Protein AF-0000000077389418 (afdb_homodimer)

Organism: Artemia franciscana (NCBI:txid6661)

Solvent-accessible surface area (backbone atoms only — not comparable to full-atom values): 17359 Å² total; per-residue (Å²): 128,78,81,74,77,57,37,40,28,36,37,41,34,38,48,86,73,47,60,79,54,87,96,55,52,57,61,54,41,54,50,23,52,41,63,71,70,51,42,93,62,42,42,79,77,43,44,39,35,41,39,39,66,89,78,48,58,67,68,53,53,50,37,37,47,73,69,68,33,44,37,31,47,38,72,76,83,46,100,52,41,42,59,52,51,48,50,52,53,51,51,50,51,40,70,74,47,22,64,44,22,33,39,35,37,31,43,42,60,58,88,50,21,65,60,41,31,44,36,33,66,77,40,44,25,45,30,35,32,31,19,56,94,78,44,47,67,68,35,54,66,23,30,75,42,71,43,54,42,66,60,50,42,56,55,46,64,59,68,67,77,107,130,77,81,74,75,55,38,38,28,35,35,42,34,39,47,86,72,47,59,79,53,87,96,52,52,56,61,55,40,55,49,23,51,41,63,71,71,50,43,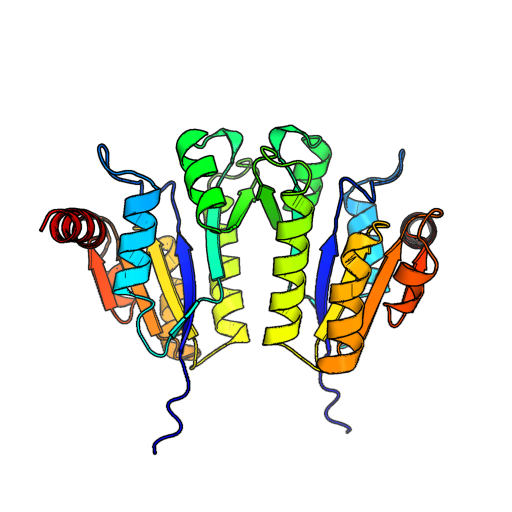94,62,42,43,79,77,43,43,38,34,42,39,39,67,89,79,48,58,66,68,51,53,51,37,36,47,74,69,70,34,45,36,31,49,38,73,76,84,45,99,54,42,41,59,52,51,49,51,52,52,52,51,49,52,40,68,75,47,23,65,43,21,32,39,38,36,32,42,44,60,57,87,48,22,64,60,41,32,45,37,34,67,77,40,43,25,44,31,37,33,30,21,56,94,78,42,46,68,67,35,54,66,24,30,77,42,70,43,55,42,69,61,48,42,56,55,48,62,60,69,66,77,108

Structure (mmCIF, N/CA/C/O backbone):
data_AF-0000000077389418-model_v1
#
loop_
_entity.id
_entity.type
_entity.pdbx_description
1 polymer 'NYN domain-containing protein'
#
loop_
_atom_site.group_PDB
_atom_site.id
_atom_site.type_symbol
_atom_site.label_atom_id
_atom_site.label_alt_id
_atom_site.label_comp_id
_atom_site.label_asym_id
_atom_site.label_entity_id
_atom_site.label_seq_id
_atom_site.pdbx_PDB_ins_code
_atom_site.Cartn_x
_atom_site.Cartn_y
_atom_site.Cartn_z
_atom_site.occupancy
_atom_site.B_iso_or_equiv
_atom_site.auth_seq_id
_atom_site.auth_comp_id
_atom_site.auth_asym_id
_atom_site.auth_atom_id
_atom_site.pdbx_PDB_model_num
ATOM 1 N N . MET A 1 1 ? -32.375 -8.242 -14.492 1 33.16 1 MET A N 1
ATOM 2 C CA . MET A 1 1 ? -31.016 -7.707 -14.703 1 33.16 1 MET A CA 1
ATOM 3 C C . MET A 1 1 ? -30.141 -7.914 -13.469 1 33.16 1 MET A C 1
ATOM 5 O O . MET A 1 1 ? -30.422 -7.352 -12.406 1 33.16 1 MET A O 1
ATOM 9 N N . GLU A 1 2 ? -29.734 -9.109 -13.094 1 40.19 2 GLU A N 1
ATOM 10 C CA . GLU A 1 2 ? -29.125 -9.531 -11.836 1 40.19 2 GLU A CA 1
ATOM 11 C C . GLU A 1 2 ? -28.031 -8.555 -11.398 1 40.19 2 GLU A C 1
ATOM 13 O O . GLU A 1 2 ? -27.188 -8.164 -12.203 1 40.19 2 GLU A O 1
ATOM 18 N N . ASN A 1 3 ? -28.172 -7.559 -10.672 1 45.56 3 ASN A N 1
ATOM 19 C CA . ASN A 1 3 ? -27.297 -6.527 -10.148 1 45.56 3 ASN A CA 1
ATOM 20 C C . ASN A 1 3 ? -25.859 -7.047 -9.984 1 45.56 3 ASN A C 1
ATOM 22 O O . ASN A 1 3 ? -25.562 -7.746 -9.016 1 45.56 3 ASN A O 1
ATOM 26 N N . GLU A 1 4 ? -25.203 -7.578 -10.977 1 52.94 4 GLU A N 1
ATOM 27 C CA . GLU A 1 4 ? -23.922 -8.273 -11.039 1 52.94 4 GLU A CA 1
ATOM 28 C C . GLU A 1 4 ? -22.859 -7.562 -10.195 1 52.94 4 GLU A C 1
ATOM 30 O O . GLU A 1 4 ? -22.422 -6.465 -10.547 1 52.94 4 GLU A O 1
ATOM 35 N N . HIS A 1 5 ? -22.859 -7.672 -8.891 1 65.44 5 HIS A N 1
ATOM 36 C CA . HIS A 1 5 ? -21.906 -7.129 -7.93 1 65.44 5 HIS A CA 1
ATOM 37 C C . HIS A 1 5 ? -20.469 -7.391 -8.375 1 65.44 5 HIS A C 1
ATOM 39 O O . HIS A 1 5 ? -20.078 -8.547 -8.547 1 65.44 5 HIS A O 1
ATOM 45 N N . LYS A 1 6 ? -19.797 -6.363 -8.922 1 71.19 6 LYS A N 1
ATOM 46 C CA . LYS A 1 6 ? -18.422 -6.465 -9.383 1 71.19 6 LYS A CA 1
ATOM 47 C C . LYS A 1 6 ? -17.5 -6.969 -8.281 1 71.19 6 LYS A C 1
ATOM 49 O O . LYS A 1 6 ? -17.609 -6.551 -7.125 1 71.19 6 LYS A O 1
ATOM 54 N N . ASN A 1 7 ? -16.719 -7.988 -8.648 1 87.56 7 ASN A N 1
ATOM 55 C CA . ASN A 1 7 ? -15.703 -8.445 -7.711 1 87.56 7 ASN A CA 1
ATOM 56 C C . ASN A 1 7 ? -14.578 -7.426 -7.555 1 87.56 7 ASN A C 1
ATOM 58 O O . ASN A 1 7 ? -14.211 -6.75 -8.516 1 87.56 7 ASN A O 1
ATOM 62 N N . LEU A 1 8 ? -14.227 -7.219 -6.355 1 95.5 8 LEU A N 1
ATOM 63 C CA . LEU A 1 8 ? -13.094 -6.359 -6.02 1 95.5 8 LEU A CA 1
ATOM 64 C C . LEU A 1 8 ? -11.797 -7.152 -5.992 1 95.5 8 LEU A C 1
ATOM 66 O O . LEU A 1 8 ? -11.664 -8.117 -5.23 1 95.5 8 LEU A O 1
ATOM 70 N N . VAL A 1 9 ? -10.883 -6.75 -6.82 1 97.94 9 VAL A N 1
ATOM 71 C CA . VAL A 1 9 ? -9.711 -7.578 -7.062 1 97.94 9 VAL A CA 1
ATOM 72 C C . VAL A 1 9 ? -8.5 -6.977 -6.348 1 97.94 9 VAL A C 1
ATOM 74 O O . VAL A 1 9 ? -8.234 -5.777 -6.465 1 97.94 9 VAL A O 1
ATOM 77 N N . GLY A 1 10 ? -7.863 -7.75 -5.551 1 98.38 10 GLY A N 1
ATOM 78 C CA . GLY A 1 10 ? -6.539 -7.461 -5.023 1 98.38 10 GLY A CA 1
ATOM 79 C C . GLY A 1 10 ? -5.48 -8.438 -5.504 1 98.38 10 GLY A C 1
ATOM 80 O O . GLY A 1 10 ? -5.688 -9.656 -5.457 1 98.38 10 GLY A O 1
ATOM 81 N N . ILE A 1 11 ? -4.375 -7.906 -6.008 1 98.88 11 ILE A N 1
ATOM 82 C CA . ILE A 1 11 ? -3.266 -8.727 -6.484 1 98.88 11 ILE A CA 1
ATOM 83 C C . ILE A 1 11 ? -2.041 -8.5 -5.602 1 98.88 11 ILE A C 1
ATOM 85 O O . ILE A 1 11 ? -1.637 -7.355 -5.367 1 98.88 11 ILE A O 1
ATOM 89 N N . PHE A 1 12 ? -1.496 -9.578 -5.109 1 98.88 12 PHE A N 1
ATOM 90 C CA . PHE A 1 12 ? -0.366 -9.531 -4.191 1 98.88 12 PHE A CA 1
ATOM 91 C C . PHE A 1 12 ? 0.745 -10.469 -4.648 1 98.88 12 PHE A C 1
ATOM 93 O O . PHE A 1 12 ? 0.529 -11.672 -4.785 1 98.88 12 PHE A O 1
ATOM 100 N N . TRP A 1 13 ? 1.931 -9.898 -4.805 1 98.81 13 TRP A N 1
ATOM 101 C CA . TRP A 1 13 ? 2.967 -10.609 -5.547 1 98.81 13 TRP A CA 1
ATOM 102 C C . TRP A 1 13 ? 4.254 -10.695 -4.734 1 98.81 13 TRP A C 1
ATOM 104 O O . TRP A 1 13 ? 4.906 -9.68 -4.484 1 98.81 13 TRP A O 1
ATOM 114 N N . ASP A 1 14 ? 4.559 -11.875 -4.344 1 97.75 14 ASP A N 1
ATOM 115 C CA . ASP A 1 14 ? 5.883 -12.172 -3.809 1 97.75 14 ASP A CA 1
ATOM 116 C C . ASP A 1 14 ? 6.918 -12.281 -4.926 1 97.75 14 ASP A C 1
ATOM 118 O O . ASP A 1 14 ? 7.199 -13.383 -5.414 1 97.75 14 ASP A O 1
ATOM 122 N N . ILE A 1 15 ? 7.516 -11.266 -5.266 1 97.38 15 ILE A N 1
ATOM 123 C CA . ILE A 1 15 ? 8.289 -11.195 -6.496 1 97.38 15 ILE A CA 1
ATOM 124 C C . ILE A 1 15 ? 9.641 -11.891 -6.301 1 97.38 15 ILE A C 1
ATOM 126 O O . ILE A 1 15 ? 10.289 -12.281 -7.273 1 97.38 15 ILE A O 1
ATOM 130 N N . GLU A 1 16 ? 10.141 -12 -5.113 1 94.81 16 GLU A N 1
ATOM 131 C CA . GLU A 1 16 ? 11.375 -12.742 -4.863 1 94.81 16 GLU A CA 1
ATOM 132 C C . GLU A 1 16 ? 11.164 -14.234 -5.086 1 94.81 16 GLU A C 1
ATOM 134 O O . GLU A 1 16 ? 12.078 -14.938 -5.535 1 94.81 16 GLU A O 1
ATOM 139 N N . ASN A 1 17 ? 9.961 -14.664 -4.758 1 96.06 17 ASN A N 1
ATOM 140 C CA . ASN A 1 17 ? 9.656 -16.094 -4.879 1 96.06 17 ASN A CA 1
ATOM 141 C C . ASN A 1 17 ? 9.188 -16.438 -6.285 1 96.06 17 ASN A C 1
ATOM 143 O O . ASN A 1 17 ? 9.547 -17.5 -6.816 1 96.06 17 ASN A O 1
ATOM 147 N N . ILE A 1 18 ? 8.32 -15.633 -6.836 1 97.69 18 ILE A N 1
ATOM 148 C CA . ILE A 1 18 ? 7.871 -15.766 -8.219 1 97.69 18 ILE A CA 1
ATOM 149 C C . ILE A 1 18 ? 8.516 -14.688 -9.078 1 97.69 18 ILE A C 1
ATOM 151 O O . ILE A 1 18 ? 7.969 -13.594 -9.227 1 97.69 18 ILE A O 1
ATOM 155 N N . ARG A 1 19 ? 9.57 -15.023 -9.719 1 95.62 19 ARG A N 1
ATOM 156 C CA . ARG A 1 19 ? 10.328 -14.047 -10.492 1 95.62 19 ARG A CA 1
ATOM 157 C C . ARG A 1 19 ? 9.812 -13.961 -11.922 1 95.62 19 ARG A C 1
ATOM 159 O O . ARG A 1 19 ? 9.281 -14.938 -12.461 1 95.62 19 ARG A O 1
ATOM 166 N N . ILE A 1 20 ? 9.93 -12.828 -12.469 1 95.12 20 ILE A N 1
ATOM 167 C CA . ILE A 1 20 ? 9.617 -12.656 -13.883 1 95.12 20 ILE A CA 1
ATOM 168 C C . ILE A 1 20 ? 10.578 -13.492 -14.727 1 95.12 20 ILE A C 1
ATOM 170 O O . ILE A 1 20 ? 11.797 -13.383 -14.594 1 95.12 20 ILE A O 1
ATOM 174 N N . PRO A 1 21 ? 10.008 -14.289 -15.578 1 92.25 21 PRO A N 1
ATOM 175 C CA . PRO A 1 21 ? 10.875 -15.172 -16.359 1 92.25 21 PRO A CA 1
ATOM 176 C C . PRO A 1 21 ? 11.852 -14.398 -17.25 1 92.25 21 PRO A C 1
ATOM 178 O O . PRO A 1 21 ? 11.516 -13.32 -17.75 1 92.25 21 PRO A O 1
ATOM 181 N N . LYS A 1 22 ? 13.008 -15.055 -17.406 1 88.81 22 LYS A N 1
ATOM 182 C CA . LYS A 1 22 ? 13.992 -14.461 -18.297 1 88.81 22 LYS A CA 1
ATOM 183 C C . LYS A 1 22 ? 13.414 -14.258 -19.703 1 88.81 22 LYS A C 1
ATOM 185 O O . LYS A 1 22 ? 12.711 -15.133 -20.219 1 88.81 22 LYS A O 1
ATOM 190 N N . GLY A 1 23 ? 13.664 -13.188 -20.328 1 88.5 23 GLY A N 1
ATOM 191 C CA . GLY A 1 23 ? 13.195 -12.922 -21.688 1 88.5 23 GLY A CA 1
ATOM 192 C C . GLY A 1 23 ? 11.82 -12.273 -21.719 1 88.5 23 GLY A C 1
ATOM 193 O O . GLY A 1 23 ? 11.336 -11.891 -22.797 1 88.5 23 GLY A O 1
ATOM 194 N N . THR A 1 24 ? 11.172 -12.219 -20.594 1 92.12 24 THR A N 1
ATOM 195 C CA . THR A 1 24 ? 9.875 -11.555 -20.5 1 92.12 24 THR A CA 1
ATOM 196 C C . THR A 1 24 ? 10.008 -10.203 -19.797 1 92.12 24 THR A C 1
ATOM 198 O O . THR A 1 24 ? 10.734 -10.078 -18.812 1 92.12 24 THR A O 1
ATOM 201 N N . SER A 1 25 ? 9.305 -9.234 -20.344 1 93.81 25 SER A N 1
ATOM 202 C CA . SER A 1 25 ? 9.375 -7.918 -19.734 1 93.81 25 SER A CA 1
ATOM 203 C C . SER A 1 25 ? 8.406 -7.801 -18.562 1 93.81 25 SER A C 1
ATOM 205 O O . SER A 1 25 ? 7.402 -8.523 -18.5 1 93.81 25 SER A O 1
ATOM 207 N N . THR A 1 26 ? 8.711 -6.945 -17.688 1 96.06 26 THR A N 1
ATOM 208 C CA . THR A 1 26 ? 7.809 -6.621 -16.578 1 96.06 26 THR A CA 1
ATOM 209 C C . THR A 1 26 ? 6.445 -6.18 -17.109 1 96.06 26 THR A C 1
ATOM 211 O O . THR A 1 26 ? 5.41 -6.621 -16.609 1 96.06 26 THR A O 1
ATOM 214 N N . ILE A 1 27 ? 6.41 -5.402 -18.156 1 95.5 27 ILE A N 1
ATOM 215 C CA . ILE A 1 27 ? 5.191 -4.852 -18.75 1 95.5 27 ILE A CA 1
ATOM 216 C C . ILE A 1 27 ? 4.316 -5.98 -19.281 1 95.5 27 ILE A C 1
ATOM 218 O O . ILE A 1 27 ? 3.127 -6.059 -18.969 1 95.5 27 ILE A O 1
ATOM 222 N N . ASP A 1 28 ? 4.922 -6.867 -19.984 1 95.44 28 ASP A N 1
ATOM 223 C CA . ASP A 1 28 ? 4.18 -7.992 -20.547 1 95.44 28 ASP A CA 1
ATOM 224 C C . ASP A 1 28 ? 3.613 -8.883 -19.438 1 95.44 28 ASP A C 1
ATOM 226 O O . ASP A 1 28 ? 2.49 -9.383 -19.547 1 95.44 28 ASP A O 1
ATOM 230 N N . THR A 1 29 ? 4.387 -9.031 -18.469 1 97.44 29 THR A N 1
ATOM 231 C CA . THR A 1 29 ? 3.973 -9.875 -17.344 1 97.44 29 THR A CA 1
ATOM 232 C C . THR A 1 29 ? 2.74 -9.305 -16.656 1 97.44 29 THR A C 1
ATOM 234 O O . THR A 1 29 ? 1.741 -10 -16.469 1 97.44 29 THR A O 1
ATOM 237 N N . ILE A 1 30 ? 2.775 -8.07 -16.281 1 97.31 30 ILE A N 1
ATOM 238 C CA . ILE A 1 30 ? 1.687 -7.395 -15.586 1 97.31 30 ILE A CA 1
ATOM 239 C C . ILE A 1 30 ? 0.441 -7.371 -16.469 1 97.31 30 ILE A C 1
ATOM 241 O O . ILE A 1 30 ? -0.667 -7.637 -16 1 97.31 30 ILE A O 1
ATOM 245 N N . GLU A 1 31 ? 0.625 -7.148 -17.734 1 95.31 31 GLU A N 1
ATOM 246 C CA . GLU A 1 31 ? -0.504 -7.105 -18.656 1 95.31 31 GLU A CA 1
ATOM 247 C C . GLU A 1 31 ? -1.161 -8.477 -18.797 1 95.31 31 GLU A C 1
ATOM 249 O O . GLU A 1 31 ? -2.389 -8.578 -18.859 1 95.31 31 GLU A O 1
ATOM 254 N N . ALA A 1 32 ? -0.361 -9.477 -18.859 1 96 32 ALA A N 1
ATOM 255 C CA . ALA A 1 32 ? -0.892 -10.836 -18.938 1 96 32 ALA A CA 1
ATOM 256 C C . ALA A 1 32 ? -1.746 -11.172 -17.719 1 96 32 ALA A C 1
ATOM 258 O O . ALA A 1 32 ? -2.826 -11.75 -17.859 1 96 32 ALA A O 1
ATOM 259 N N . ILE A 1 33 ? -1.27 -10.797 -16.547 1 97.12 33 ILE A N 1
ATOM 260 C CA . ILE A 1 33 ? -1.993 -11.062 -15.312 1 97.12 33 ILE A CA 1
ATOM 261 C C . ILE A 1 33 ? -3.32 -10.305 -15.32 1 97.12 33 ILE A C 1
ATOM 263 O O . ILE A 1 33 ? -4.375 -10.883 -15.055 1 97.12 33 ILE A O 1
ATOM 267 N N . ARG A 1 34 ? -3.311 -9.07 -15.633 1 96.62 34 ARG A N 1
ATOM 268 C CA . ARG A 1 34 ? -4.516 -8.242 -15.633 1 96.62 34 ARG A CA 1
ATOM 269 C C . ARG A 1 34 ? -5.516 -8.742 -16.672 1 96.62 34 ARG A C 1
ATOM 271 O O . ARG A 1 34 ? -6.719 -8.805 -16.406 1 96.62 34 ARG A O 1
ATOM 278 N N . LYS A 1 35 ? -5.016 -9.047 -17.828 1 94 35 LYS A N 1
ATOM 279 C CA . LYS A 1 35 ? -5.891 -9.531 -18.906 1 94 35 LYS A CA 1
ATOM 280 C C . LYS A 1 35 ? -6.602 -10.82 -18.484 1 94 35 LYS A C 1
ATOM 282 O O . LYS A 1 35 ? -7.777 -11.016 -18.812 1 94 35 LYS A O 1
ATOM 287 N N . ARG A 1 36 ? -5.902 -11.562 -17.781 1 93.81 36 ARG A N 1
ATOM 288 C CA . ARG A 1 36 ? -6.438 -12.875 -17.438 1 93.81 36 ARG A CA 1
ATOM 289 C C . ARG A 1 36 ? -7.387 -12.781 -16.25 1 93.81 36 ARG A C 1
ATOM 291 O O . ARG A 1 36 ? -8.391 -13.492 -16.188 1 93.81 36 ARG A O 1
ATOM 298 N N . PHE A 1 37 ? -7.066 -11.859 -15.336 1 94.5 37 PHE A N 1
ATOM 299 C CA . PHE A 1 37 ? -7.762 -12.008 -14.062 1 94.5 37 PHE A CA 1
ATOM 300 C C . PHE A 1 37 ? -8.539 -10.742 -13.719 1 94.5 37 PHE A C 1
ATOM 302 O O . PHE A 1 37 ? -9.273 -10.703 -12.734 1 94.5 37 PHE A O 1
ATOM 309 N N . CYS A 1 38 ? -8.375 -9.68 -14.406 1 92.12 38 CYS A N 1
ATOM 310 C CA . CYS A 1 38 ? -9.109 -8.445 -14.188 1 92.12 38 CYS A CA 1
ATOM 311 C C . CYS A 1 38 ? -10.016 -8.133 -15.375 1 92.12 38 CYS A C 1
ATOM 313 O O . CYS A 1 38 ? -9.93 -7.055 -15.969 1 92.12 38 CYS A O 1
ATOM 315 N N . SER A 1 39 ? -10.781 -9.055 -15.859 1 82.44 39 SER A N 1
ATOM 316 C CA . SER A 1 39 ? -11.656 -8.906 -17.016 1 82.44 39 SER A CA 1
ATOM 317 C C . SER A 1 39 ? -12.961 -8.211 -16.641 1 82.44 39 SER A C 1
ATOM 319 O O . SER A 1 39 ? -13.102 -7.719 -15.516 1 82.44 39 SER A O 1
ATOM 321 N N . ASP A 1 40 ? -13.891 -8.25 -17.516 1 78.88 40 ASP A N 1
ATOM 322 C CA . ASP A 1 40 ? -15.133 -7.488 -17.438 1 78.88 40 ASP A CA 1
ATOM 323 C C . ASP A 1 40 ? -15.883 -7.785 -16.141 1 78.88 40 ASP A C 1
ATOM 325 O O . ASP A 1 40 ? -16.016 -8.945 -15.742 1 78.88 40 ASP A O 1
ATOM 329 N N . GLY A 1 41 ? -16.234 -6.84 -15.359 1 83 41 GLY A N 1
ATOM 330 C CA . GLY A 1 41 ? -17.016 -6.922 -14.133 1 83 41 GLY A CA 1
ATOM 331 C C . GLY A 1 41 ? -16.141 -6.922 -12.883 1 83 41 GLY A C 1
ATOM 332 O O . GLY A 1 41 ? -16.641 -7.105 -11.773 1 83 41 GLY A O 1
ATOM 333 N N . GLU A 1 42 ? -14.797 -6.879 -13.117 1 91.38 42 GLU A N 1
ATOM 334 C CA . GLU A 1 42 ? -13.883 -6.863 -11.977 1 91.38 42 GLU A CA 1
ATOM 335 C C . GLU A 1 42 ? -13.195 -5.512 -11.844 1 91.38 42 GLU A C 1
ATOM 337 O O . GLU A 1 42 ? -12.875 -4.867 -12.844 1 91.38 42 GLU A O 1
ATOM 342 N N . ILE A 1 43 ? -13.078 -5.07 -10.656 1 93.94 43 ILE A N 1
ATOM 343 C CA . ILE A 1 43 ? -12.414 -3.807 -10.352 1 93.94 43 ILE A CA 1
ATOM 344 C C . ILE A 1 43 ? -11.117 -4.074 -9.602 1 93.94 43 ILE A C 1
ATOM 346 O O . ILE A 1 43 ? -11.133 -4.605 -8.492 1 93.94 43 ILE A O 1
ATOM 350 N N . GLU A 1 44 ? -10.016 -3.721 -10.203 1 96.81 44 GLU A N 1
ATOM 351 C CA . GLU A 1 44 ? -8.734 -3.818 -9.508 1 96.81 44 GLU A CA 1
ATOM 352 C C . GLU A 1 44 ? -8.586 -2.711 -8.469 1 96.81 44 GLU A C 1
ATOM 354 O O . GLU A 1 44 ? -8.469 -1.534 -8.82 1 96.81 44 GLU A O 1
ATOM 359 N N . LEU A 1 45 ? -8.516 -3.113 -7.262 1 96.56 45 LEU A N 1
ATOM 360 C CA . LEU A 1 45 ? -8.359 -2.127 -6.199 1 96.56 45 LEU A CA 1
ATOM 361 C C . LEU A 1 45 ? -6.902 -1.995 -5.781 1 96.56 45 LEU A C 1
ATOM 363 O O . LEU A 1 45 ? -6.445 -0.9 -5.441 1 96.56 45 LEU A O 1
ATOM 367 N N . GLU A 1 46 ? -6.246 -3.146 -5.797 1 97.31 46 GLU A N 1
ATOM 368 C CA . GLU A 1 46 ? -4.852 -3.146 -5.367 1 97.31 46 GLU A CA 1
ATOM 369 C C . GLU A 1 46 ? -4.016 -4.125 -6.191 1 97.31 46 GLU A C 1
ATOM 371 O O . GLU A 1 46 ? -4.477 -5.219 -6.523 1 97.31 46 GLU A O 1
ATOM 376 N N . PHE A 1 47 ? -2.902 -3.721 -6.625 1 98.56 47 PHE A N 1
ATOM 377 C CA . PHE A 1 47 ? -1.808 -4.527 -7.148 1 98.56 47 PHE A CA 1
ATOM 378 C C . PHE A 1 47 ? -0.498 -4.184 -6.449 1 98.56 47 PHE A C 1
ATOM 380 O O . PHE A 1 47 ? 0.097 -3.137 -6.715 1 98.56 47 PHE A O 1
ATOM 387 N N . GLN A 1 48 ? -0.053 -5.098 -5.527 1 98.62 48 GLN A N 1
ATOM 388 C CA . GLN A 1 48 ? 1.041 -4.742 -4.633 1 98.62 48 GLN A CA 1
ATOM 389 C C . GLN A 1 48 ? 2.17 -5.766 -4.703 1 98.62 48 GLN A C 1
ATOM 391 O O . GLN A 1 48 ? 1.918 -6.969 -4.773 1 98.62 48 GLN A O 1
ATOM 396 N N . VAL A 1 49 ? 3.354 -5.262 -4.711 1 98.5 49 VAL A N 1
ATOM 397 C CA . VAL A 1 49 ? 4.59 -6.023 -4.551 1 98.5 49 VAL A CA 1
ATOM 398 C C . VAL A 1 49 ? 5.324 -5.559 -3.297 1 98.5 49 VAL A C 1
ATOM 400 O O . VAL A 1 49 ? 5.387 -4.359 -3.016 1 98.5 49 VAL A O 1
ATOM 403 N N . VAL A 1 50 ? 5.836 -6.504 -2.531 1 97.94 50 VAL A N 1
ATOM 404 C CA . VAL A 1 50 ? 6.648 -6.172 -1.365 1 97.94 50 VAL A CA 1
ATOM 405 C C . VAL A 1 50 ? 8.07 -6.695 -1.557 1 97.94 50 VAL A C 1
ATOM 407 O O . VAL A 1 50 ? 8.266 -7.879 -1.848 1 97.94 50 VAL A O 1
ATOM 410 N N . CYS A 1 51 ? 9.047 -5.809 -1.438 1 96.75 51 CYS A N 1
ATOM 411 C CA . CYS A 1 51 ? 10.438 -6.242 -1.574 1 96.75 51 CYS A CA 1
ATOM 412 C C . CYS A 1 51 ? 11.391 -5.203 -0.993 1 96.75 51 CYS A C 1
ATOM 414 O O . CYS A 1 51 ? 10.969 -4.113 -0.611 1 96.75 51 CYS A O 1
ATOM 416 N N . ASP A 1 52 ? 12.609 -5.582 -0.832 1 96.25 52 ASP A N 1
ATOM 417 C CA . ASP A 1 52 ? 13.68 -4.621 -0.587 1 96.25 52 ASP A CA 1
ATOM 418 C C . ASP A 1 52 ? 14.141 -3.971 -1.89 1 96.25 52 ASP A C 1
ATOM 420 O O . ASP A 1 52 ? 14.789 -4.617 -2.717 1 96.25 52 ASP A O 1
ATOM 424 N N . ILE A 1 53 ? 13.805 -2.762 -1.975 1 95.31 53 ILE A N 1
ATOM 425 C CA . ILE A 1 53 ? 14.047 -2.023 -3.211 1 95.31 53 ILE A CA 1
ATOM 426 C C . ILE A 1 53 ? 15.531 -2.082 -3.562 1 95.31 53 ILE A C 1
ATOM 428 O O . ILE A 1 53 ? 15.898 -2.104 -4.742 1 95.31 53 ILE A O 1
ATOM 432 N N . ARG A 1 54 ? 16.328 -2.135 -2.586 1 92.38 54 ARG A N 1
ATOM 433 C CA . ARG A 1 54 ? 17.766 -2.094 -2.793 1 92.38 54 ARG A CA 1
ATOM 434 C C . ARG A 1 54 ? 18.266 -3.41 -3.377 1 92.38 54 ARG A C 1
ATOM 436 O O . ARG A 1 54 ? 19.391 -3.477 -3.893 1 92.38 54 ARG A O 1
ATOM 443 N N . LYS A 1 55 ? 17.469 -4.449 -3.301 1 93.38 55 LYS A N 1
ATOM 444 C CA . LYS A 1 55 ? 17.875 -5.773 -3.768 1 93.38 55 LYS A CA 1
ATOM 445 C C . LYS A 1 55 ? 17.219 -6.109 -5.105 1 93.38 55 LYS A C 1
ATOM 447 O O . LYS A 1 55 ? 17.578 -7.098 -5.746 1 93.38 55 LYS A O 1
ATOM 452 N N . GLU A 1 56 ? 16.281 -5.324 -5.484 1 93.75 56 GLU A N 1
ATOM 453 C CA . GLU A 1 56 ? 15.555 -5.586 -6.723 1 93.75 56 GLU A CA 1
ATOM 454 C C . GLU A 1 56 ? 16.172 -4.82 -7.895 1 93.75 56 GLU A C 1
ATOM 456 O O . GLU A 1 56 ? 16.719 -3.732 -7.715 1 93.75 56 GLU A O 1
ATOM 461 N N . SER A 1 57 ? 16.078 -5.402 -9.086 1 93.81 57 SER A N 1
ATOM 462 C CA . SER A 1 57 ? 16.562 -4.758 -10.297 1 93.81 57 SER A CA 1
ATOM 463 C C . SER A 1 57 ? 15.859 -3.428 -10.547 1 93.81 57 SER A C 1
ATOM 465 O O . SER A 1 57 ? 14.633 -3.361 -10.531 1 93.81 57 SER A O 1
ATOM 467 N N . PRO A 1 58 ? 16.656 -2.404 -10.789 1 93.81 58 PRO A N 1
ATOM 468 C CA . PRO A 1 58 ? 16.031 -1.108 -11.078 1 93.81 58 PRO A CA 1
ATOM 469 C C . PRO A 1 58 ? 15.047 -1.173 -12.25 1 93.81 58 PRO A C 1
ATOM 471 O O . PRO A 1 58 ? 14.008 -0.508 -12.219 1 93.81 58 PRO A O 1
ATOM 474 N N . ALA A 1 59 ? 15.398 -1.989 -13.234 1 94.31 59 ALA A N 1
ATOM 475 C CA . ALA A 1 59 ? 14.531 -2.117 -14.406 1 94.31 59 ALA A CA 1
ATOM 476 C C . ALA A 1 59 ? 13.18 -2.717 -14.023 1 94.31 59 ALA A C 1
ATOM 478 O O . ALA A 1 59 ? 12.141 -2.277 -14.523 1 94.31 59 ALA A O 1
ATOM 479 N N . VAL A 1 60 ? 13.148 -3.643 -13.188 1 96.25 60 VAL A N 1
ATOM 480 C CA . VAL A 1 60 ? 11.914 -4.27 -12.727 1 96.25 60 VAL A CA 1
ATOM 481 C C . VAL A 1 60 ? 11.086 -3.262 -11.93 1 96.25 60 VAL A C 1
ATOM 483 O O . VAL A 1 60 ? 9.898 -3.08 -12.188 1 96.25 60 VAL A O 1
ATOM 486 N N . VAL A 1 61 ? 11.742 -2.572 -11 1 96.38 61 VAL A N 1
ATOM 487 C CA . VAL A 1 61 ? 11.062 -1.599 -10.156 1 96.38 61 VAL A CA 1
ATOM 488 C C . VAL A 1 61 ? 10.445 -0.499 -11.016 1 96.38 61 VAL A C 1
ATOM 490 O O . VAL A 1 61 ? 9.297 -0.112 -10.82 1 96.38 61 VAL A O 1
ATOM 493 N N . GLN A 1 62 ? 11.211 -0.066 -11.977 1 95.25 62 GLN A N 1
ATOM 494 C CA . GLN A 1 62 ? 10.719 0.964 -12.883 1 95.25 62 GLN A CA 1
ATOM 495 C C . GLN A 1 62 ? 9.508 0.47 -13.672 1 95.25 62 GLN A C 1
ATOM 497 O O . GLN A 1 62 ? 8.531 1.201 -13.844 1 95.25 62 GLN A O 1
ATOM 502 N N . GLY A 1 63 ? 9.625 -0.745 -14.172 1 95.94 63 GLY A N 1
ATOM 503 C CA . GLY A 1 63 ? 8.508 -1.341 -14.883 1 95.94 63 GLY A CA 1
ATOM 504 C C . GLY A 1 63 ? 7.254 -1.451 -14.039 1 95.94 63 GLY A C 1
ATOM 505 O O . GLY A 1 63 ? 6.16 -1.111 -14.492 1 95.94 63 GLY A O 1
ATOM 506 N N . LEU A 1 64 ? 7.371 -1.871 -12.805 1 97.56 64 LEU A N 1
ATOM 507 C CA . LEU A 1 64 ? 6.246 -1.98 -11.883 1 97.56 64 LEU A CA 1
ATOM 508 C C . LEU A 1 64 ? 5.598 -0.62 -11.656 1 97.56 64 LEU A C 1
ATOM 510 O O . LEU A 1 64 ? 4.379 -0.48 -11.781 1 97.56 64 LEU A O 1
ATOM 514 N N . ASN A 1 65 ? 6.41 0.343 -11.359 1 96.5 65 ASN A N 1
ATOM 515 C CA . ASN A 1 65 ? 5.906 1.689 -11.117 1 96.5 65 ASN A CA 1
ATOM 516 C C . ASN A 1 65 ? 5.18 2.248 -12.336 1 96.5 65 ASN A C 1
ATOM 518 O O . ASN A 1 65 ? 4.129 2.875 -12.203 1 96.5 65 ASN A O 1
ATOM 522 N N . SER A 1 66 ? 5.734 1.979 -13.484 1 95.38 66 SER A N 1
ATOM 523 C CA . SER A 1 66 ? 5.168 2.545 -14.703 1 95.38 66 SER A CA 1
ATOM 524 C C . SER A 1 66 ? 3.787 1.97 -15 1 95.38 66 SER A C 1
ATOM 526 O O . SER A 1 66 ? 2.982 2.596 -15.688 1 95.38 66 SER A O 1
ATOM 528 N N . LEU A 1 67 ? 3.496 0.804 -14.469 1 96.5 67 LEU A N 1
ATOM 529 C CA . LEU A 1 67 ? 2.203 0.168 -14.695 1 96.5 67 LEU A CA 1
ATOM 530 C C . LEU A 1 67 ? 1.315 0.283 -13.461 1 96.5 67 LEU A C 1
ATOM 532 O O . LEU A 1 67 ? 0.386 -0.507 -13.281 1 96.5 67 LEU A O 1
ATOM 536 N N . GLN A 1 68 ? 1.675 1.152 -12.562 1 95.69 68 GLN A N 1
ATOM 537 C CA . GLN A 1 68 ? 0.872 1.534 -11.406 1 95.69 68 GLN A CA 1
ATOM 538 C C . GLN A 1 68 ? 0.746 0.377 -10.414 1 95.69 68 GLN A C 1
ATOM 540 O O . GLN A 1 68 ? -0.279 0.237 -9.742 1 95.69 68 GLN A O 1
ATOM 545 N N . VAL A 1 69 ? 1.735 -0.472 -10.43 1 98 69 VAL A N 1
ATOM 546 C CA . VAL A 1 69 ? 1.85 -1.445 -9.352 1 98 69 VAL A CA 1
ATOM 547 C C . VAL A 1 69 ? 2.5 -0.792 -8.133 1 98 69 VAL A C 1
ATOM 549 O O . VAL A 1 69 ? 3.514 -0.102 -8.258 1 98 69 VAL A O 1
ATOM 552 N N . THR A 1 70 ? 1.865 -0.967 -6.984 1 98.25 70 THR A N 1
ATOM 553 C CA . THR A 1 70 ? 2.406 -0.394 -5.758 1 98.25 70 THR A CA 1
ATOM 554 C C . THR A 1 70 ? 3.57 -1.232 -5.238 1 98.25 70 THR A C 1
ATOM 556 O O . THR A 1 70 ? 3.4 -2.412 -4.926 1 98.25 70 THR A O 1
ATOM 559 N N . VAL A 1 71 ? 4.723 -0.609 -5.172 1 98.38 71 VAL A N 1
ATOM 560 C CA . VAL A 1 71 ? 5.906 -1.303 -4.676 1 98.38 71 VAL A CA 1
ATOM 561 C C . VAL A 1 71 ? 6.18 -0.887 -3.23 1 98.38 71 VAL A C 1
ATOM 563 O O . VAL A 1 71 ? 6.598 0.245 -2.973 1 98.38 71 VAL A O 1
ATOM 566 N N . VAL A 1 72 ? 5.973 -1.831 -2.354 1 98.5 72 VAL A N 1
ATOM 567 C CA . VAL A 1 72 ? 6.145 -1.589 -0.925 1 98.5 72 VAL A CA 1
ATOM 568 C C . VAL A 1 72 ? 7.551 -2.012 -0.497 1 98.5 72 VAL A C 1
ATOM 570 O O . VAL A 1 72 ? 7.969 -3.145 -0.752 1 98.5 72 VAL A O 1
ATOM 573 N N . HIS A 1 73 ? 8.266 -1.127 0.161 1 98 73 HIS A N 1
ATOM 574 C CA . HIS A 1 73 ? 9.625 -1.422 0.617 1 98 73 HIS A CA 1
ATOM 575 C C . HIS A 1 73 ? 9.617 -1.943 2.049 1 98 73 HIS A C 1
ATOM 577 O O . HIS A 1 73 ? 8.984 -1.354 2.928 1 98 73 HIS A O 1
ATOM 583 N N . ILE A 1 74 ? 10.273 -2.938 2.217 1 96.94 74 ILE A N 1
ATOM 584 C CA . ILE A 1 74 ? 10.586 -3.461 3.543 1 96.94 74 ILE A CA 1
ATOM 585 C C . ILE A 1 74 ? 12.094 -3.648 3.68 1 96.94 74 ILE A C 1
ATOM 587 O O . ILE A 1 74 ? 12.75 -4.133 2.756 1 96.94 74 ILE A O 1
ATOM 591 N N . ASP A 1 75 ? 12.609 -3.191 4.855 1 92.44 75 ASP A N 1
ATOM 592 C CA . ASP A 1 75 ? 14 -3.502 5.152 1 92.44 75 ASP A CA 1
ATOM 593 C C . ASP A 1 75 ? 14.188 -4.992 5.426 1 92.44 75 ASP A C 1
ATOM 595 O O . ASP A 1 75 ? 13.523 -5.555 6.297 1 92.44 75 ASP A O 1
ATOM 599 N N . ALA A 1 76 ? 15.016 -5.59 4.664 1 85.62 76 ALA A N 1
ATOM 600 C CA . ALA A 1 76 ? 15.227 -7.027 4.816 1 85.62 76 ALA A CA 1
ATOM 601 C C . ALA A 1 76 ? 16.125 -7.324 6.012 1 85.62 76 ALA A C 1
ATOM 603 O O . ALA A 1 76 ? 17.109 -8.055 5.891 1 85.62 76 ALA A O 1
ATOM 604 N N . ILE A 1 77 ? 15.781 -6.75 7.121 1 83.06 77 ILE A N 1
ATOM 605 C CA . ILE A 1 77 ? 16.562 -6.984 8.336 1 83.06 77 ILE A CA 1
ATOM 606 C C . ILE A 1 77 ? 16.234 -8.359 8.898 1 83.06 77 ILE A C 1
ATOM 608 O O . ILE A 1 77 ? 17.094 -9.031 9.461 1 83.06 77 ILE A O 1
ATOM 612 N N . SER A 1 78 ? 14.977 -8.852 8.703 1 84.19 78 SER A N 1
ATOM 613 C CA . SER A 1 78 ? 14.547 -10.195 9.078 1 84.19 78 SER A CA 1
ATOM 614 C C . SER A 1 78 ? 14.289 -11.062 7.852 1 84.19 78 SER A C 1
ATOM 616 O O . SER A 1 78 ? 13.812 -10.562 6.828 1 84.19 78 SER A O 1
ATOM 618 N N . LYS A 1 79 ? 14.594 -12.359 7.914 1 86.56 79 LYS A N 1
ATOM 619 C CA . LYS A 1 79 ? 14.516 -13.297 6.793 1 86.56 79 LYS A CA 1
ATOM 620 C C . LYS A 1 79 ? 13.102 -13.359 6.227 1 86.56 79 LYS A C 1
ATOM 622 O O . LYS A 1 79 ? 12.914 -13.578 5.027 1 86.56 79 LYS A O 1
ATOM 627 N N . ASN A 1 80 ? 12.062 -12.992 6.965 1 91.62 80 ASN A N 1
ATOM 628 C CA . ASN A 1 80 ? 10.688 -13.148 6.496 1 91.62 80 ASN A CA 1
ATOM 629 C C . ASN A 1 80 ? 9.93 -11.828 6.52 1 91.62 80 ASN A C 1
ATOM 631 O O . ASN A 1 80 ? 8.695 -11.812 6.504 1 91.62 80 ASN A O 1
ATOM 635 N N . ALA A 1 81 ? 10.664 -10.75 6.469 1 94.81 81 ALA A N 1
ATOM 636 C CA . ALA A 1 81 ? 10.023 -9.445 6.609 1 94.81 81 ALA A CA 1
ATOM 637 C C . ALA A 1 81 ? 9.055 -9.18 5.457 1 94.81 81 ALA A C 1
ATOM 639 O O . ALA A 1 81 ? 7.926 -8.742 5.68 1 94.81 81 ALA A O 1
ATOM 640 N N . ALA A 1 82 ? 9.477 -9.469 4.25 1 96.5 82 ALA A N 1
ATOM 641 C CA . ALA A 1 82 ? 8.656 -9.219 3.07 1 96.5 82 ALA A CA 1
ATOM 642 C C . ALA A 1 82 ? 7.434 -10.133 3.051 1 96.5 82 ALA A C 1
ATOM 644 O O . ALA A 1 82 ? 6.316 -9.68 2.785 1 96.5 82 ALA A O 1
ATOM 645 N N . ASP A 1 83 ? 7.586 -11.367 3.387 1 96.94 83 ASP A N 1
ATOM 646 C CA . ASP A 1 83 ? 6.488 -12.328 3.447 1 96.94 83 ASP A CA 1
ATOM 647 C C . ASP A 1 83 ? 5.441 -11.898 4.477 1 96.94 83 ASP A C 1
ATOM 649 O O . ASP A 1 83 ? 4.242 -11.914 4.195 1 96.94 83 ASP A O 1
ATOM 653 N N . ASP A 1 84 ? 5.965 -11.523 5.613 1 96.88 84 ASP A N 1
ATOM 654 C CA . ASP A 1 84 ? 5.062 -11.102 6.684 1 96.88 84 ASP A CA 1
ATOM 655 C C . ASP A 1 84 ? 4.23 -9.898 6.254 1 96.88 84 ASP A C 1
ATOM 657 O O . ASP A 1 84 ? 3.016 -9.867 6.465 1 96.88 84 ASP A O 1
ATOM 661 N N . LYS A 1 85 ? 4.93 -8.992 5.641 1 97.56 85 LYS A N 1
ATOM 662 C CA . LYS A 1 85 ? 4.227 -7.793 5.188 1 97.56 85 LYS A CA 1
ATOM 663 C C . LYS A 1 85 ? 3.205 -8.133 4.105 1 97.56 85 LYS A C 1
ATOM 665 O O . LYS A 1 85 ? 2.084 -7.625 4.121 1 97.56 85 LYS A O 1
ATOM 670 N N . LEU A 1 86 ? 3.518 -8.922 3.223 1 98.38 86 LEU A N 1
ATOM 671 C CA . LEU A 1 86 ? 2.607 -9.312 2.15 1 98.38 86 LEU A CA 1
ATOM 672 C C . LEU A 1 86 ? 1.386 -10.031 2.707 1 98.38 86 LEU A C 1
ATOM 674 O O . LEU A 1 86 ? 0.254 -9.75 2.309 1 98.38 86 LEU A O 1
ATOM 678 N N . ARG A 1 87 ? 1.58 -10.938 3.619 1 98.56 87 ARG A N 1
ATOM 679 C CA . ARG A 1 87 ? 0.471 -11.641 4.25 1 98.56 87 ARG A CA 1
ATOM 680 C C . ARG A 1 87 ? -0.445 -10.672 4.992 1 98.56 87 ARG A C 1
ATOM 682 O O . ARG A 1 87 ? -1.669 -10.812 4.953 1 98.56 87 ARG A O 1
ATOM 689 N N . GLN A 1 88 ? 0.177 -9.75 5.66 1 97.88 88 GLN A N 1
ATOM 690 C CA . GLN A 1 88 ? -0.596 -8.719 6.344 1 97.88 88 GLN A CA 1
ATOM 691 C C . GLN A 1 88 ? -1.494 -7.965 5.367 1 97.88 88 GLN A C 1
ATOM 693 O O . GLN A 1 88 ? -2.668 -7.727 5.656 1 97.88 88 GLN A O 1
ATOM 698 N N . LEU A 1 89 ? -0.932 -7.613 4.215 1 98.25 89 LEU A N 1
ATOM 699 C CA . LEU A 1 89 ? -1.686 -6.879 3.205 1 98.25 89 LEU A CA 1
ATOM 700 C C . LEU A 1 89 ? -2.826 -7.727 2.652 1 98.25 89 LEU A C 1
ATOM 702 O O . LEU A 1 89 ? -3.939 -7.23 2.461 1 98.25 89 LEU A O 1
ATOM 706 N N . ILE A 1 90 ? -2.566 -8.914 2.465 1 98.75 90 ILE A N 1
ATOM 707 C CA . ILE A 1 90 ? -3.572 -9.836 1.948 1 98.75 90 ILE A CA 1
ATOM 708 C C . ILE A 1 90 ? -4.715 -9.977 2.951 1 98.75 90 ILE A C 1
ATOM 710 O O . ILE A 1 90 ? -5.887 -9.867 2.584 1 98.75 90 ILE A O 1
ATOM 714 N N . ARG A 1 91 ? -4.375 -10.211 4.219 1 98.25 91 ARG A N 1
ATOM 715 C CA . ARG A 1 91 ? -5.395 -10.352 5.254 1 98.25 91 ARG A CA 1
ATOM 716 C C . ARG A 1 91 ? -6.254 -9.102 5.348 1 98.25 91 ARG A C 1
ATOM 718 O O . ARG A 1 91 ? -7.48 -9.188 5.465 1 98.25 91 ARG A O 1
ATOM 725 N N . ARG A 1 92 ? -5.621 -8.008 5.305 1 96.94 92 ARG A N 1
ATOM 726 C CA . ARG A 1 92 ? -6.344 -6.742 5.395 1 96.94 92 ARG A CA 1
ATOM 727 C C . ARG A 1 92 ? -7.332 -6.594 4.246 1 96.94 92 ARG A C 1
ATOM 729 O O . ARG A 1 92 ? -8.461 -6.133 4.441 1 96.94 92 ARG A O 1
ATOM 736 N N . PHE A 1 93 ? -6.891 -6.941 3.057 1 98 93 PHE A N 1
ATOM 737 C CA . PHE A 1 93 ? -7.77 -6.852 1.896 1 98 93 PHE A CA 1
ATOM 738 C C . PHE A 1 93 ? -9 -7.73 2.084 1 98 93 PHE A C 1
ATOM 740 O O . PHE A 1 93 ? -10.125 -7.297 1.822 1 98 93 PHE A O 1
ATOM 747 N N . GLY A 1 94 ? -8.805 -8.914 2.545 1 97.81 94 GLY A N 1
ATOM 748 C CA . GLY A 1 94 ? -9.906 -9.812 2.818 1 97.81 94 GLY A CA 1
ATOM 749 C C . GLY A 1 94 ? -10.82 -9.32 3.926 1 97.81 94 GLY A C 1
ATOM 750 O O . GLY A 1 94 ? -12.039 -9.484 3.846 1 97.81 94 GLY A O 1
ATOM 751 N N . ASP A 1 95 ? -10.258 -8.727 4.922 1 95.88 95 ASP A N 1
ATOM 752 C CA . ASP A 1 95 ? -11.031 -8.203 6.039 1 95.88 95 ASP A CA 1
ATOM 753 C C . ASP A 1 95 ? -11.938 -7.055 5.59 1 95.88 95 ASP A C 1
ATOM 755 O O . ASP A 1 95 ? -13.078 -6.945 6.039 1 95.88 95 ASP A O 1
ATOM 759 N N . VAL A 1 96 ? -11.414 -6.316 4.754 1 94.81 96 VAL A N 1
ATOM 760 C CA . VAL A 1 96 ? -12.109 -5.105 4.336 1 94.81 96 VAL A CA 1
ATOM 761 C C . VAL A 1 96 ? -13.211 -5.457 3.346 1 94.81 96 VAL A C 1
ATOM 763 O O . VAL A 1 96 ? -14.312 -4.895 3.404 1 94.81 96 VAL A O 1
ATOM 766 N N . HIS A 1 97 ? -12.984 -6.461 2.461 1 95.62 97 HIS A N 1
ATOM 767 C CA . HIS A 1 97 ? -13.898 -6.633 1.338 1 95.62 97 HIS A CA 1
ATOM 768 C C . HIS A 1 97 ? -14.672 -7.945 1.453 1 95.62 97 HIS A C 1
ATOM 770 O O . HIS A 1 97 ? -15.688 -8.133 0.788 1 95.62 97 HIS A O 1
ATOM 776 N N . GLY A 1 98 ? -14.164 -8.898 2.221 1 94.19 98 GLY A N 1
ATOM 777 C CA . GLY A 1 98 ? -14.883 -10.125 2.527 1 94.19 98 GLY A CA 1
ATOM 778 C C . GLY A 1 98 ? -15.25 -10.93 1.292 1 94.19 98 GLY A C 1
ATOM 779 O O . GLY A 1 98 ? -14.398 -11.195 0.441 1 94.19 98 GLY A O 1
ATOM 780 N N . ASP A 1 99 ? -16.578 -11.25 1.175 1 94.38 99 ASP A N 1
ATOM 781 C CA . ASP A 1 99 ? -17.031 -12.195 0.161 1 94.38 99 ASP A CA 1
ATOM 782 C C . ASP A 1 99 ? -17.062 -11.547 -1.222 1 94.38 99 ASP A C 1
ATOM 784 O O . ASP A 1 99 ? -17.234 -12.234 -2.23 1 94.38 99 ASP A O 1
ATOM 788 N N . ARG A 1 100 ? -16.766 -10.336 -1.269 1 93.5 100 ARG A N 1
ATOM 789 C CA . ARG A 1 100 ? -16.688 -9.672 -2.564 1 93.5 100 ARG A CA 1
ATOM 790 C C . ARG A 1 100 ? -15.25 -9.672 -3.086 1 93.5 100 ARG A C 1
ATOM 792 O O . ARG A 1 100 ? -15 -9.273 -4.223 1 93.5 100 ARG A O 1
ATOM 799 N N . ALA A 1 101 ? -14.367 -10.102 -2.275 1 96.69 101 ALA A N 1
ATOM 800 C CA . ALA A 1 101 ? -12.953 -10 -2.611 1 96.69 101 ALA A CA 1
ATOM 801 C C . ALA A 1 101 ? -12.516 -11.164 -3.502 1 96.69 101 ALA A C 1
ATOM 803 O O . ALA A 1 101 ? -12.766 -12.328 -3.18 1 96.69 101 ALA A O 1
ATOM 804 N N . LYS A 1 102 ? -11.969 -10.844 -4.602 1 97.62 102 LYS A N 1
ATOM 805 C CA . LYS A 1 102 ? -11.133 -11.734 -5.406 1 97.62 102 LYS A CA 1
ATOM 806 C C . LYS A 1 102 ? -9.648 -11.438 -5.195 1 97.62 102 LYS A C 1
ATOM 808 O O . LYS A 1 102 ? -9.172 -10.359 -5.555 1 97.62 102 LYS A O 1
ATOM 813 N N . ILE A 1 103 ? -8.922 -12.328 -4.621 1 98.69 103 ILE A N 1
ATOM 814 C CA . ILE A 1 103 ? -7.539 -12.109 -4.219 1 98.69 103 ILE A CA 1
ATOM 815 C C . ILE A 1 103 ? -6.613 -12.992 -5.055 1 98.69 103 ILE A C 1
ATOM 817 O O . ILE A 1 103 ? -6.707 -14.219 -5.008 1 98.69 103 ILE A O 1
ATOM 821 N N . ILE A 1 104 ? -5.766 -12.391 -5.812 1 98.81 104 ILE A N 1
ATOM 822 C CA . ILE A 1 104 ? -4.766 -13.078 -6.621 1 98.81 104 ILE A CA 1
ATOM 823 C C . ILE A 1 104 ? -3.404 -13.008 -5.934 1 98.81 104 ILE A C 1
ATOM 825 O O . ILE A 1 104 ? -2.904 -11.914 -5.645 1 98.81 104 ILE A O 1
ATOM 829 N N . VAL A 1 105 ? -2.859 -14.133 -5.68 1 98.88 105 VAL A N 1
ATOM 830 C CA . VAL A 1 105 ? -1.593 -14.188 -4.957 1 98.88 105 VAL A CA 1
ATOM 831 C C . VAL A 1 105 ? -0.546 -14.906 -5.797 1 98.88 105 VAL A C 1
ATOM 833 O O . VAL A 1 105 ? -0.792 -16.016 -6.285 1 98.88 105 VAL A O 1
ATOM 836 N N . LEU A 1 106 ? 0.545 -14.281 -6.035 1 98.81 106 LEU A N 1
ATOM 837 C CA . LEU A 1 106 ? 1.675 -14.898 -6.727 1 98.81 106 LEU A CA 1
ATOM 838 C C . LEU A 1 106 ? 2.746 -15.336 -5.734 1 98.81 106 LEU A C 1
ATOM 840 O O . LEU A 1 106 ? 3.508 -14.5 -5.23 1 98.81 106 LEU A O 1
ATOM 844 N N . THR A 1 107 ? 2.773 -16.594 -5.441 1 98.62 107 THR A N 1
ATOM 845 C CA . THR A 1 107 ? 3.781 -17.141 -4.547 1 98.62 107 THR A CA 1
ATOM 846 C C . THR A 1 107 ? 3.83 -18.656 -4.664 1 98.62 107 THR A C 1
ATOM 848 O O . THR A 1 107 ? 2.834 -19.297 -5.02 1 98.62 107 THR A O 1
ATOM 851 N N . GLY A 1 108 ? 4.926 -19.234 -4.422 1 98.12 108 GLY A N 1
ATOM 852 C CA . GLY A 1 108 ? 5.078 -20.672 -4.262 1 98.12 108 GLY A CA 1
ATOM 853 C C . GLY A 1 108 ? 5.371 -21.094 -2.834 1 98.12 108 GLY A C 1
ATOM 854 O O . GLY A 1 108 ? 5.629 -22.266 -2.562 1 98.12 108 GLY A O 1
ATOM 855 N N . ASP A 1 109 ? 5.328 -20.141 -1.917 1 97.31 109 ASP A N 1
ATOM 856 C CA . ASP A 1 109 ? 5.727 -20.391 -0.533 1 97.31 109 ASP A CA 1
ATOM 857 C C . ASP A 1 109 ? 4.559 -20.938 0.281 1 97.31 109 ASP A C 1
ATOM 859 O O . ASP A 1 109 ? 3.541 -20.266 0.458 1 97.31 109 ASP A O 1
ATOM 863 N N . VAL A 1 110 ? 4.727 -22.047 0.889 1 97.75 110 VAL A N 1
ATOM 864 C CA . VAL A 1 110 ? 3.695 -22.766 1.629 1 97.75 110 VAL A CA 1
ATOM 865 C C . VAL A 1 110 ? 3.326 -21.984 2.889 1 97.75 110 VAL A C 1
ATOM 867 O O . VAL A 1 110 ? 2.248 -22.188 3.455 1 97.75 110 VAL A O 1
ATOM 870 N N . ASN A 1 111 ? 4.156 -21.094 3.332 1 96.94 111 ASN A N 1
ATOM 871 C CA . ASN A 1 111 ? 3.896 -20.297 4.531 1 96.94 111 ASN A CA 1
ATOM 872 C C . ASN A 1 111 ? 2.684 -19.391 4.352 1 96.94 111 ASN A C 1
ATOM 874 O O . ASN A 1 111 ? 2.143 -18.875 5.332 1 96.94 111 ASN A O 1
ATOM 878 N N . PHE A 1 112 ? 2.195 -19.25 3.139 1 98.38 112 PHE A N 1
ATOM 879 C CA . PHE A 1 112 ? 1.015 -18.438 2.867 1 98.38 112 PHE A CA 1
ATOM 880 C C . PHE A 1 112 ? -0.257 -19.266 3.012 1 98.38 112 PHE A C 1
ATOM 882 O O . PHE A 1 112 ? -1.356 -18.719 3.094 1 98.38 112 PHE A O 1
ATOM 889 N N . SER A 1 113 ? -0.157 -20.531 3.07 1 98.5 113 SER A N 1
ATOM 890 C CA . SER A 1 113 ? -1.292 -21.438 2.941 1 98.5 113 SER A CA 1
ATOM 891 C C . SER A 1 113 ? -2.324 -21.203 4.035 1 98.5 113 SER A C 1
ATOM 893 O O . SER A 1 113 ? -3.527 -21.219 3.777 1 98.5 113 SER A O 1
ATOM 895 N N . THR A 1 114 ? -1.909 -20.984 5.254 1 98.06 114 THR A N 1
ATOM 896 C CA . THR A 1 114 ? -2.822 -20.812 6.375 1 98.06 114 THR A CA 1
ATOM 897 C C . THR A 1 114 ? -3.688 -19.562 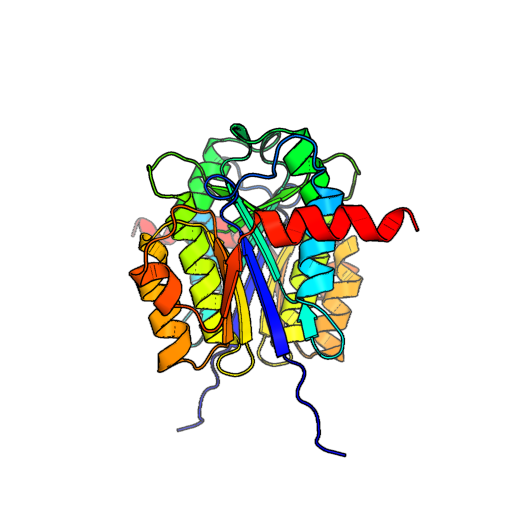6.176 1 98.06 114 THR A C 1
ATOM 899 O O . THR A 1 114 ? -4.906 -19.625 6.344 1 98.06 114 THR A O 1
ATOM 902 N N . ASP A 1 115 ? -3.07 -18.5 5.809 1 98.38 115 ASP A N 1
ATOM 903 C CA . ASP A 1 115 ? -3.805 -17.25 5.586 1 98.38 115 ASP A CA 1
ATOM 904 C C . ASP A 1 115 ? -4.789 -17.406 4.43 1 98.38 115 ASP A C 1
ATOM 906 O O . ASP A 1 115 ? -5.941 -16.969 4.531 1 98.38 115 ASP A O 1
ATOM 910 N N . LEU A 1 116 ? -4.316 -18 3.373 1 98.75 116 LEU A N 1
ATOM 911 C CA . LEU A 1 116 ? -5.156 -18.141 2.189 1 98.75 116 LEU A CA 1
ATOM 912 C C . LEU A 1 116 ? -6.348 -19.047 2.477 1 98.75 116 LEU A C 1
ATOM 914 O O . LEU A 1 116 ? -7.473 -18.75 2.07 1 98.75 116 LEU A O 1
ATOM 918 N N . ALA A 1 117 ? -6.105 -20.109 3.186 1 98.62 117 ALA A N 1
ATOM 919 C CA . ALA A 1 117 ? -7.184 -21.031 3.555 1 98.62 117 ALA A CA 1
ATOM 920 C C . ALA A 1 117 ? -8.211 -20.344 4.441 1 98.62 117 ALA A C 1
ATOM 922 O O . ALA A 1 117 ? -9.422 -20.516 4.262 1 98.62 117 ALA A O 1
ATOM 923 N N . ASP A 1 118 ? -7.723 -19.594 5.371 1 98.44 118 ASP A N 1
ATOM 924 C CA . ASP A 1 118 ? -8.609 -18.875 6.27 1 98.44 118 ASP A CA 1
ATOM 925 C C . ASP A 1 118 ? -9.492 -17.891 5.496 1 98.44 118 ASP A C 1
ATOM 927 O O . ASP A 1 118 ? -10.711 -17.859 5.695 1 98.44 118 ASP A O 1
ATOM 931 N N . LEU A 1 119 ? -8.906 -17.141 4.609 1 98.62 119 LEU A N 1
ATOM 932 C CA . LEU A 1 119 ? -9.633 -16.172 3.811 1 98.62 119 LEU A CA 1
ATOM 933 C C . LEU A 1 119 ? -10.664 -16.844 2.922 1 98.62 119 LEU A C 1
ATOM 935 O O . LEU A 1 119 ? -11.789 -16.359 2.777 1 98.62 119 LEU A O 1
ATOM 939 N N . LYS A 1 120 ? -10.305 -17.922 2.363 1 98.38 120 LYS A N 1
ATOM 940 C CA . LYS A 1 120 ? -11.188 -18.703 1.494 1 98.38 120 LYS A CA 1
ATOM 941 C C . LYS A 1 120 ? -12.375 -19.266 2.275 1 98.38 120 LYS A C 1
ATOM 943 O O . LYS A 1 120 ? -13.523 -19.156 1.841 1 98.38 120 LYS A O 1
ATOM 948 N N . ARG A 1 121 ? -12.102 -19.781 3.391 1 97.88 121 ARG A N 1
ATOM 949 C CA . ARG A 1 121 ? -13.117 -20.547 4.098 1 97.88 121 ARG A CA 1
ATOM 950 C C . ARG A 1 121 ? -13.922 -19.656 5.035 1 97.88 121 ARG A C 1
ATOM 952 O O . ARG A 1 121 ? -15.156 -19.734 5.078 1 97.88 121 ARG A O 1
ATOM 959 N N . ARG A 1 122 ? -13.266 -18.828 5.781 1 96.81 122 ARG A N 1
ATOM 960 C CA . ARG A 1 122 ? -13.945 -18.062 6.816 1 96.81 122 ARG A CA 1
ATOM 961 C C . ARG A 1 122 ? -14.508 -16.75 6.246 1 96.81 122 ARG A C 1
ATOM 963 O O . ARG A 1 122 ? -15.586 -16.312 6.637 1 96.81 122 ARG A O 1
ATOM 970 N N . LYS A 1 123 ? -13.766 -16.156 5.352 1 97.06 123 LYS A N 1
ATOM 971 C CA . LYS A 1 123 ? -14.195 -14.883 4.805 1 97.06 123 LYS A CA 1
ATOM 972 C C . LYS A 1 123 ? -14.867 -15.055 3.443 1 97.06 123 LYS A C 1
ATOM 974 O O . LYS A 1 123 ? -15.398 -14.102 2.877 1 97.06 123 LYS A O 1
ATOM 979 N N . LYS A 1 124 ? -14.758 -16.234 2.865 1 97.56 124 LYS A N 1
ATOM 980 C CA . LYS A 1 124 ? -15.398 -16.625 1.615 1 97.56 124 LYS A CA 1
ATOM 981 C C . LYS A 1 124 ? -14.852 -15.828 0.438 1 97.56 124 LYS A C 1
ATOM 983 O O . LYS A 1 124 ? -15.578 -15.523 -0.508 1 97.56 124 LYS A O 1
ATOM 988 N N . CYS A 1 125 ? -13.578 -15.422 0.554 1 98 125 CYS A N 1
ATOM 989 C CA . CYS A 1 125 ? -12.906 -14.781 -0.568 1 98 125 CYS A CA 1
ATOM 990 C C . CYS A 1 125 ? -12.633 -15.781 -1.685 1 98 125 CYS A C 1
ATOM 992 O O . CYS A 1 125 ? -12.422 -16.969 -1.424 1 98 125 CYS A O 1
ATOM 994 N N . GLN A 1 126 ? -12.711 -15.281 -2.877 1 98 126 GLN A N 1
ATOM 995 C CA . GLN A 1 126 ? -12.156 -16.062 -3.973 1 98 126 GLN A CA 1
ATOM 996 C C . GLN A 1 126 ? -10.641 -15.914 -4.035 1 98 126 GLN A C 1
ATOM 998 O O . GLN A 1 126 ? -10.125 -14.82 -4.246 1 98 126 GLN A O 1
ATOM 1003 N N . ILE A 1 127 ? -9.922 -17 -3.891 1 98.69 127 ILE A N 1
ATOM 1004 C CA . ILE A 1 127 ? -8.461 -16.984 -3.887 1 98.69 127 ILE A CA 1
ATOM 1005 C C . ILE A 1 127 ? -7.934 -17.594 -5.188 1 98.69 127 ILE A C 1
ATOM 1007 O O . ILE A 1 127 ? -8.203 -18.75 -5.492 1 98.69 127 ILE A O 1
ATOM 1011 N N . ILE A 1 128 ? -7.215 -16.844 -5.957 1 98.62 128 ILE A N 1
ATOM 1012 C CA . ILE A 1 128 ? -6.516 -17.328 -7.145 1 98.62 128 ILE A CA 1
ATOM 1013 C C . ILE A 1 128 ? -5.012 -17.344 -6.891 1 98.62 128 ILE A C 1
ATOM 1015 O O . ILE A 1 128 ? -4.418 -16.297 -6.574 1 98.62 128 ILE A O 1
ATOM 1019 N N . LEU A 1 129 ? -4.422 -18.469 -7.02 1 98.88 129 LEU A N 1
ATOM 1020 C CA . LEU A 1 129 ? -2.998 -18.625 -6.746 1 98.88 129 LEU A CA 1
ATOM 1021 C C . LEU A 1 129 ? -2.215 -18.797 -8.047 1 98.88 129 LEU A C 1
ATOM 1023 O O . LEU A 1 129 ? -2.52 -19.688 -8.844 1 98.88 129 LEU A O 1
ATOM 1027 N N . LEU A 1 130 ? -1.294 -17.938 -8.32 1 98.75 130 LEU A N 1
ATOM 1028 C CA . LEU A 1 130 ? -0.271 -18.125 -9.344 1 98.75 130 LEU A CA 1
ATOM 1029 C C . LEU A 1 130 ? 1.034 -18.625 -8.727 1 98.75 130 LEU A C 1
ATOM 1031 O O . LEU A 1 130 ? 1.629 -17.922 -7.895 1 98.75 130 LEU A O 1
ATOM 1035 N N . HIS A 1 131 ? 1.474 -19.812 -9.125 1 98.44 131 HIS A N 1
ATOM 1036 C CA . HIS A 1 131 ? 2.564 -20.469 -8.414 1 98.44 131 HIS A CA 1
ATOM 1037 C C . HIS A 1 131 ? 3.594 -21.031 -9.391 1 98.44 131 HIS A C 1
ATOM 1039 O O . HIS A 1 131 ? 3.352 -21.078 -10.594 1 98.44 131 HIS A O 1
ATOM 1045 N N . ASN A 1 132 ? 4.754 -21.328 -8.852 1 97.12 132 ASN A N 1
ATOM 1046 C CA . ASN A 1 132 ? 5.766 -22.031 -9.633 1 97.12 132 ASN A CA 1
ATOM 1047 C C . ASN A 1 132 ? 5.562 -23.547 -9.586 1 97.12 132 ASN A C 1
ATOM 1049 O O . ASN A 1 132 ? 4.629 -24.031 -8.945 1 97.12 132 ASN A O 1
ATOM 1053 N N . ARG A 1 133 ? 6.402 -24.297 -10.234 1 95.62 133 ARG A N 1
ATOM 1054 C CA . ARG A 1 133 ? 6.234 -25.734 -10.398 1 95.62 133 ARG A CA 1
ATOM 1055 C C . ARG A 1 133 ? 6.496 -26.469 -9.094 1 95.62 133 ARG A C 1
ATOM 1057 O O . ARG A 1 133 ? 6.129 -27.641 -8.945 1 95.62 133 ARG A O 1
ATOM 1064 N N . HIS A 1 134 ? 7.039 -2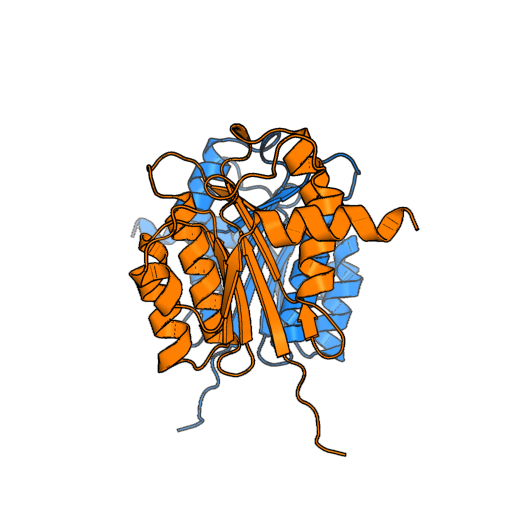5.844 -8.141 1 95.31 134 HIS A N 1
ATOM 1065 C CA . HIS A 1 134 ? 7.445 -26.516 -6.914 1 95.31 134 HIS A CA 1
ATOM 1066 C C . HIS A 1 134 ? 6.418 -26.312 -5.805 1 95.31 134 HIS A C 1
ATOM 1068 O O . HIS A 1 134 ? 6.605 -26.797 -4.684 1 95.31 134 HIS A O 1
ATOM 1074 N N . ALA A 1 135 ? 5.328 -25.656 -6.082 1 97 135 ALA A N 1
ATOM 1075 C CA . ALA A 1 135 ? 4.32 -25.406 -5.059 1 97 135 ALA A CA 1
ATOM 1076 C C . ALA A 1 135 ? 3.799 -26.703 -4.457 1 97 135 ALA A C 1
ATOM 1078 O O . ALA A 1 135 ? 3.572 -27.688 -5.176 1 97 135 ALA A O 1
ATOM 1079 N N . THR A 1 136 ? 3.625 -26.766 -3.182 1 97.81 136 THR A N 1
ATOM 1080 C CA . THR A 1 136 ? 3.15 -27.953 -2.473 1 97.81 136 THR A CA 1
ATOM 1081 C C . THR A 1 136 ? 1.643 -28.109 -2.637 1 97.81 136 THR A C 1
ATOM 1083 O O . THR A 1 136 ? 0.936 -27.141 -2.916 1 97.81 136 THR A O 1
ATOM 1086 N N . ARG A 1 137 ? 1.204 -29.312 -2.402 1 97.44 137 ARG A N 1
ATOM 1087 C CA . ARG A 1 137 ? -0.224 -29.609 -2.482 1 97.44 137 ARG A CA 1
ATOM 1088 C C . ARG A 1 137 ? -1.007 -28.797 -1.462 1 97.44 137 ARG A C 1
ATOM 1090 O O . ARG A 1 137 ? -2.107 -28.312 -1.753 1 97.44 137 ARG A O 1
ATOM 1097 N N . SER A 1 138 ? -0.444 -28.672 -0.286 1 97.81 138 SER A N 1
ATOM 1098 C CA . SER A 1 138 ? -1.104 -27.906 0.765 1 97.81 138 SER A CA 1
ATOM 1099 C C . SER A 1 138 ? -1.359 -26.469 0.323 1 97.81 138 SER A C 1
ATOM 1101 O O . SER A 1 138 ? -2.439 -25.922 0.56 1 97.81 138 SER A O 1
ATOM 1103 N N . LEU A 1 139 ? -0.378 -25.875 -0.316 1 98.62 139 LEU A N 1
ATOM 1104 C CA . LEU A 1 139 ? -0.551 -24.516 -0.822 1 98.62 139 LEU A CA 1
ATOM 1105 C C . LEU A 1 139 ? -1.618 -24.469 -1.91 1 98.62 139 LEU A C 1
ATOM 1107 O O . LEU A 1 139 ? -2.496 -23.609 -1.891 1 98.62 139 LEU A O 1
ATOM 1111 N N . LEU A 1 140 ? -1.593 -25.391 -2.795 1 98.62 140 LEU A N 1
ATOM 1112 C CA . LEU A 1 140 ? -2.543 -25.453 -3.898 1 98.62 140 LEU A CA 1
ATOM 1113 C C . LEU A 1 140 ? -3.971 -25.609 -3.383 1 98.62 140 LEU A C 1
ATOM 1115 O O . LEU A 1 140 ? -4.891 -24.953 -3.885 1 98.62 140 LEU A O 1
ATOM 1119 N N . LEU A 1 141 ? -4.191 -26.312 -2.389 1 98.12 141 LEU A N 1
ATOM 1120 C CA . LEU A 1 141 ? -5.516 -26.594 -1.846 1 98.12 141 LEU A CA 1
ATOM 1121 C C . LEU A 1 141 ? -6.059 -25.391 -1.091 1 98.12 141 LEU A C 1
ATOM 1123 O O . LEU A 1 141 ? -7.262 -25.297 -0.844 1 98.12 141 LEU A O 1
ATOM 1127 N N . SER A 1 142 ? -5.152 -24.531 -0.705 1 98.5 142 SER A N 1
ATOM 1128 C CA . SER A 1 142 ? -5.574 -23.344 0.049 1 98.5 142 SER A CA 1
ATOM 1129 C C . SER A 1 142 ? -6.234 -22.312 -0.86 1 98.5 142 SER A C 1
ATOM 1131 O O . SER A 1 142 ? -6.852 -21.359 -0.38 1 98.5 142 SER A O 1
ATOM 1133 N N . ALA A 1 143 ? -6.125 -22.516 -2.162 1 98.62 143 ALA A N 1
ATOM 1134 C CA . ALA A 1 143 ? -6.672 -21.562 -3.121 1 98.62 143 ALA A CA 1
ATOM 1135 C C . ALA A 1 143 ? -7.973 -22.078 -3.73 1 98.62 143 ALA A C 1
ATOM 1137 O O . ALA A 1 143 ? -8.258 -23.266 -3.672 1 98.62 143 ALA A O 1
ATOM 1138 N N . SER A 1 144 ? -8.789 -21.156 -4.242 1 98.44 144 SER A N 1
ATOM 1139 C CA . SER A 1 144 ? -9.969 -21.516 -5.023 1 98.44 144 SER A CA 1
ATOM 1140 C C . SER A 1 144 ? -9.586 -22.047 -6.402 1 98.44 144 SER A C 1
ATOM 1142 O O . SER A 1 144 ? -10.188 -23 -6.902 1 98.44 144 SER A O 1
ATOM 1144 N N . GLU A 1 145 ? -8.695 -21.375 -6.988 1 98.25 145 GLU A N 1
ATOM 1145 C CA . GLU A 1 145 ? -8.094 -21.734 -8.266 1 98.25 145 GLU A CA 1
ATOM 1146 C C . GLU A 1 145 ? -6.578 -21.547 -8.242 1 98.25 145 GLU A C 1
ATOM 1148 O O . GLU A 1 145 ? -6.066 -20.688 -7.516 1 98.25 145 GLU A O 1
ATOM 1153 N N . ASN A 1 146 ? -5.863 -22.328 -8.922 1 98.06 146 ASN A N 1
ATOM 1154 C CA . ASN A 1 146 ? -4.422 -22.156 -9.031 1 98.06 146 ASN A CA 1
ATOM 1155 C C . ASN A 1 146 ? -3.947 -22.312 -10.477 1 98.06 146 ASN A C 1
ATOM 1157 O O . ASN A 1 146 ? -4.531 -23.078 -11.242 1 98.06 146 ASN A O 1
ATOM 1161 N N . TYR A 1 147 ? -2.967 -21.625 -10.859 1 98.06 147 TYR A N 1
ATOM 1162 C CA . TYR A 1 147 ? -2.365 -21.609 -12.188 1 98.06 147 TYR A CA 1
ATOM 1163 C C . TYR A 1 147 ? -0.845 -21.578 -12.094 1 98.06 147 TYR A C 1
ATOM 1165 O O . TYR A 1 147 ? -0.283 -20.953 -11.195 1 98.06 147 TYR A O 1
ATOM 1173 N N . LEU A 1 148 ? -0.205 -22.234 -13.062 1 97.69 148 LEU A N 1
ATOM 1174 C CA . LEU A 1 148 ? 1.234 -22.062 -13.219 1 97.69 148 LEU A CA 1
ATOM 1175 C C . LEU A 1 148 ? 1.556 -20.688 -13.789 1 97.69 148 LEU A C 1
ATOM 1177 O O . LEU A 1 148 ? 1.083 -20.328 -14.867 1 97.69 148 LEU A O 1
ATOM 1181 N N . PHE A 1 149 ? 2.393 -19.969 -13.062 1 97.88 149 PHE A N 1
ATOM 1182 C CA . PHE A 1 149 ? 2.701 -18.594 -13.43 1 97.88 149 PHE A CA 1
ATOM 1183 C C . PHE A 1 149 ? 3.277 -18.531 -14.844 1 97.88 149 PHE A C 1
ATOM 1185 O O . PHE A 1 149 ? 2.889 -17.672 -15.633 1 97.88 149 PHE A O 1
ATOM 1192 N N . GLU A 1 150 ? 4.121 -19.406 -15.172 1 95.06 150 GLU A N 1
ATOM 1193 C CA . GLU A 1 150 ? 4.785 -19.438 -16.469 1 95.06 150 GLU A CA 1
ATOM 1194 C C . GLU A 1 150 ? 3.775 -19.562 -17.609 1 95.06 150 GLU A C 1
ATOM 1196 O O . GLU A 1 150 ? 3.98 -19.016 -18.688 1 95.06 150 GLU A O 1
ATOM 1201 N N . GLU A 1 151 ? 2.734 -20.25 -17.312 1 94.44 151 GLU A N 1
ATOM 1202 C CA . GLU A 1 151 ? 1.712 -20.453 -18.344 1 94.44 151 GLU A CA 1
ATOM 1203 C C . GLU A 1 151 ? 0.905 -19.172 -18.562 1 94.44 151 GLU A C 1
ATOM 1205 O O . GLU A 1 151 ? 0.381 -18.953 -19.656 1 94.44 151 GLU A O 1
ATOM 1210 N N . ILE A 1 152 ? 0.759 -18.375 -17.547 1 94.88 152 ILE A N 1
ATOM 1211 C CA . ILE A 1 152 ? 0.021 -17.125 -17.656 1 94.88 152 ILE A CA 1
ATOM 1212 C C . ILE A 1 152 ? 0.826 -16.125 -18.469 1 94.88 152 ILE A C 1
ATOM 1214 O O . ILE A 1 152 ? 0.273 -15.422 -19.328 1 94.88 152 ILE A O 1
ATOM 1218 N N . VAL A 1 153 ? 2.121 -16.031 -18.266 1 93.62 153 VAL A N 1
ATOM 1219 C CA . VAL A 1 153 ? 2.961 -15.016 -18.875 1 93.62 153 VAL A CA 1
ATOM 1220 C C . VAL A 1 153 ? 3.387 -15.461 -20.266 1 93.62 153 VAL A C 1
ATOM 1222 O O . VAL A 1 153 ? 3.588 -14.633 -21.156 1 93.62 153 VAL A O 1
ATOM 1225 N N . GLN A 1 154 ? 3.641 -16.719 -20.594 1 83.81 154 GLN A N 1
ATOM 1226 C CA . GLN A 1 154 ? 3.982 -17.203 -21.922 1 83.81 154 GLN A CA 1
ATOM 1227 C C . GLN A 1 15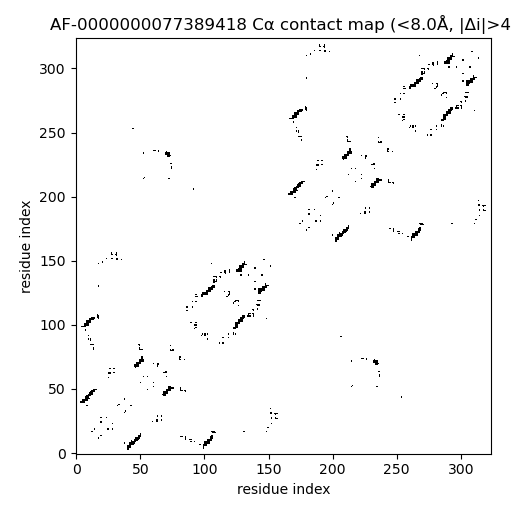4 ? 2.805 -17.062 -22.891 1 83.81 154 GLN A C 1
ATOM 1229 O O . GLN A 1 154 ? 2.992 -16.734 -24.062 1 83.81 154 GLN A O 1
ATOM 1234 N N . ARG A 1 155 ? 1.628 -17.25 -22.516 1 65.81 155 ARG A N 1
ATOM 1235 C CA . ARG A 1 155 ? 0.444 -17.109 -23.359 1 65.81 155 ARG A CA 1
ATOM 1236 C C . ARG A 1 155 ? 0.199 -15.648 -23.719 1 65.81 155 ARG A C 1
ATOM 1238 O O . ARG A 1 155 ? -0.339 -15.352 -24.781 1 65.81 155 ARG A O 1
ATOM 1245 N N . GLY A 1 156 ? 0.435 -14.703 -22.938 1 57.19 156 GLY A N 1
ATOM 1246 C CA . GLY A 1 156 ? 0.238 -13.281 -23.203 1 57.19 156 GLY A CA 1
ATOM 1247 C C . GLY A 1 156 ? 1.165 -12.742 -24.281 1 57.19 156 GLY A C 1
ATOM 1248 O O . GLY A 1 156 ? 0.823 -11.789 -24.984 1 57.19 156 GLY A O 1
ATOM 1249 N N . VAL A 1 157 ? 2.277 -13.32 -24.438 1 58 157 VAL A N 1
ATOM 1250 C CA . VAL A 1 157 ? 3.254 -12.914 -25.438 1 58 157 VAL A CA 1
ATOM 1251 C C . VAL A 1 157 ? 2.787 -13.352 -26.828 1 58 157 VAL A C 1
ATOM 1253 O O . VAL A 1 157 ? 3.039 -12.664 -27.828 1 58 157 VAL A O 1
ATOM 1256 N N . THR A 1 158 ? 2.043 -14.414 -26.969 1 51.84 158 THR A N 1
ATOM 1257 C CA . THR A 1 158 ? 1.674 -14.945 -28.281 1 51.84 158 THR A CA 1
ATOM 1258 C C . THR A 1 158 ? 0.542 -14.125 -28.891 1 51.84 158 THR A C 1
ATOM 1260 O O . THR A 1 158 ? 0.43 -14.023 -30.109 1 51.84 158 THR A O 1
ATOM 1263 N N . ASN A 1 159 ? -0.336 -13.617 -28.312 1 45.62 159 ASN A N 1
ATOM 1264 C CA . ASN A 1 159 ? -1.487 -12.961 -28.922 1 45.62 159 ASN A CA 1
ATOM 1265 C C . ASN A 1 159 ? -1.135 -11.562 -29.422 1 45.62 159 ASN A C 1
ATOM 1267 O O . ASN A 1 159 ? -1.989 -10.859 -29.969 1 45.62 159 ASN A O 1
ATOM 1271 N N . VAL A 1 160 ? -0.016 -10.953 -29.109 1 42.34 160 VAL A N 1
ATOM 1272 C CA . VAL A 1 160 ? 0.193 -9.648 -29.734 1 42.34 160 VAL A CA 1
ATOM 1273 C C . VAL A 1 160 ? 0.562 -9.828 -31.203 1 42.34 160 VAL A C 1
ATOM 1275 O O . VAL A 1 160 ? 0.698 -8.844 -31.938 1 42.34 160 VAL A O 1
ATOM 1278 N N . ALA A 1 161 ? 1.225 -10.766 -31.625 1 39.91 161 ALA A N 1
ATOM 1279 C CA . ALA A 1 161 ? 1.763 -10.734 -32.969 1 39.91 161 ALA A CA 1
ATOM 1280 C C . ALA A 1 161 ? 0.685 -11.078 -34 1 39.91 161 ALA A C 1
ATOM 1282 O O . ALA A 1 161 ? 0.958 -11.133 -35.219 1 39.91 161 ALA A O 1
ATOM 1283 N N . GLU A 1 162 ? -0.518 -11.461 -33.469 1 27.88 162 GLU A N 1
ATOM 1284 C CA . GLU A 1 162 ? -1.279 -11.672 -34.688 1 27.88 162 GLU A CA 1
ATOM 1285 C C . GLU A 1 162 ? -1.866 -10.367 -35.219 1 27.88 162 GLU A C 1
ATOM 1287 O O . GLU A 1 162 ? -2.387 -9.562 -34.438 1 27.88 162 GLU A O 1
ATOM 1292 N N . MET B 1 1 ? -28.047 1.808 22.828 1 32.66 1 MET B N 1
ATOM 1293 C CA . MET B 1 1 ? -26.609 1.561 22.641 1 32.66 1 MET B CA 1
ATOM 1294 C C . MET B 1 1 ? -26.188 1.925 21.219 1 32.66 1 MET B C 1
ATOM 1296 O O . MET B 1 1 ? -26.641 1.3 20.25 1 32.66 1 MET B O 1
ATOM 1300 N N . GLU B 1 2 ? -26.172 3.174 20.797 1 40.25 2 GLU B N 1
ATOM 1301 C CA . GLU B 1 2 ? -26.031 3.691 19.438 1 40.25 2 GLU B CA 1
ATOM 1302 C C . GLU B 1 2 ? -24.938 2.963 18.672 1 40.25 2 GLU B C 1
ATOM 1304 O O . GLU B 1 2 ? -23.828 2.766 19.188 1 40.25 2 GLU B O 1
ATOM 1309 N N . ASN B 1 3 ? -25.047 1.953 17.969 1 45.22 3 ASN B N 1
ATOM 1310 C CA . ASN B 1 3 ? -24.156 1.112 17.172 1 45.22 3 ASN B CA 1
ATOM 1311 C C . ASN B 1 3 ? -22.953 1.9 16.656 1 45.22 3 ASN B C 1
ATOM 1313 O O . ASN B 1 3 ? -23.062 2.621 15.656 1 45.22 3 ASN B O 1
ATOM 1317 N N . GLU B 1 4 ? -22.172 2.549 17.469 1 53.25 4 GLU B N 1
ATOM 1318 C CA . GLU B 1 4 ? -21.109 3.504 17.203 1 53.25 4 GLU B CA 1
ATOM 1319 C C . GLU B 1 4 ? -20.188 3.01 16.094 1 53.25 4 GLU B C 1
ATOM 1321 O O . GLU B 1 4 ? -19.438 2.045 16.266 1 53.25 4 GLU B O 1
ATOM 1326 N N . HIS B 1 5 ? -20.594 3.084 14.875 1 65.75 5 HIS B N 1
ATOM 1327 C CA . HIS B 1 5 ? -19.844 2.725 13.672 1 65.75 5 HIS B CA 1
ATOM 1328 C C . HIS B 1 5 ? -18.422 3.283 13.727 1 65.75 5 HIS B C 1
ATOM 1330 O O . HIS B 1 5 ? -18.234 4.496 13.844 1 65.75 5 HIS B O 1
ATOM 1336 N N . LYS B 1 6 ? -17.484 2.449 14 1 72.81 6 LYS B N 1
ATOM 1337 C CA . LYS B 1 6 ? -16.078 2.846 14.07 1 72.81 6 LYS B CA 1
ATOM 1338 C C . LYS B 1 6 ? -15.625 3.51 12.773 1 72.81 6 LYS B C 1
ATOM 1340 O O . LYS B 1 6 ? -15.961 3.045 11.68 1 72.81 6 LYS B O 1
ATOM 1345 N N . ASN B 1 7 ? -14.984 4.676 12.984 1 87.75 7 ASN B N 1
ATOM 1346 C CA . ASN B 1 7 ? -14.383 5.316 11.82 1 87.75 7 ASN B CA 1
ATOM 1347 C C . ASN B 1 7 ? -13.156 4.547 11.328 1 87.75 7 ASN B C 1
ATOM 1349 O O . ASN B 1 7 ? -12.414 3.98 12.125 1 87.75 7 ASN B O 1
ATOM 1353 N N . LEU B 1 8 ? -13.094 4.391 10.07 1 95.56 8 LEU B N 1
ATOM 1354 C CA . LEU B 1 8 ? -11.953 3.768 9.406 1 95.56 8 LEU B CA 1
ATOM 1355 C C . LEU B 1 8 ? -10.906 4.809 9.039 1 95.56 8 LEU B C 1
ATOM 1357 O O . LEU B 1 8 ? -11.188 5.75 8.297 1 95.56 8 LEU B O 1
ATOM 1361 N N . VAL B 1 9 ? -9.734 4.625 9.562 1 97.94 9 VAL B N 1
ATOM 1362 C CA . VAL B 1 9 ? -8.727 5.684 9.5 1 97.94 9 VAL B CA 1
ATOM 1363 C C . VAL B 1 9 ? -7.668 5.324 8.461 1 97.94 9 VAL B C 1
ATOM 1365 O O . VAL B 1 9 ? -7.141 4.207 8.461 1 97.94 9 VAL B O 1
ATOM 1368 N N . GLY B 1 10 ? -7.449 6.184 7.547 1 98.38 10 GLY B N 1
ATOM 1369 C CA . GLY B 1 10 ? -6.293 6.16 6.668 1 98.38 10 GLY B CA 1
ATOM 1370 C C . GLY B 1 10 ? -5.367 7.348 6.867 1 98.38 10 GLY B C 1
ATOM 1371 O O . GLY B 1 10 ? -5.82 8.492 6.922 1 98.38 10 GLY B O 1
ATOM 1372 N N . ILE B 1 11 ? -4.082 7.074 7.02 1 98.88 11 ILE B N 1
ATOM 1373 C CA . ILE B 1 11 ? -3.076 8.117 7.195 1 98.88 11 ILE B CA 1
ATOM 1374 C C . ILE B 1 11 ? -2.125 8.117 6 1 98.88 11 ILE B C 1
ATOM 1376 O O . ILE B 1 11 ? -1.577 7.078 5.629 1 98.88 11 ILE B O 1
ATOM 1380 N N . PHE B 1 12 ? -1.968 9.266 5.41 1 98.88 12 PHE B N 1
ATOM 1381 C CA . PHE B 1 12 ? -1.151 9.422 4.211 1 98.88 12 PHE B CA 1
ATOM 1382 C C . PHE B 1 12 ? -0.174 10.586 4.371 1 98.88 12 PHE B C 1
ATOM 1384 O O . PHE B 1 12 ? -0.585 11.719 4.605 1 98.88 12 PHE B O 1
ATOM 1391 N N . TRP B 1 13 ? 1.096 10.281 4.168 1 98.81 13 TRP B N 1
ATOM 1392 C CA . TRP B 1 13 ? 2.131 11.203 4.617 1 98.81 13 TRP B CA 1
ATOM 1393 C C . TRP B 1 13 ? 3.096 11.531 3.48 1 98.81 13 TRP B C 1
ATOM 1395 O O . TRP B 1 13 ? 3.844 10.664 3.025 1 98.81 13 TRP B O 1
ATOM 1405 N N . ASP B 1 14 ? 3.029 12.742 3.061 1 97.69 14 ASP B N 1
ATOM 1406 C CA . ASP B 1 14 ? 4.059 13.297 2.188 1 97.69 14 ASP B CA 1
ATOM 1407 C C . ASP B 1 14 ? 5.32 13.641 2.979 1 97.69 14 ASP B C 1
ATOM 1409 O O . ASP B 1 14 ? 5.496 14.789 3.406 1 97.69 14 ASP B O 1
ATOM 1413 N N . ILE B 1 15 ? 6.18 12.766 3.096 1 97.31 15 ILE B N 1
ATOM 1414 C CA . ILE B 1 15 ? 7.266 12.891 4.062 1 97.31 15 ILE B CA 1
ATOM 1415 C C . ILE B 1 15 ? 8.336 13.836 3.521 1 97.31 15 ILE B C 1
ATOM 1417 O O . ILE B 1 15 ? 9.133 14.375 4.289 1 97.31 15 ILE B O 1
ATOM 1421 N N . GLU B 1 16 ? 8.461 14.008 2.254 1 94.88 16 GLU B N 1
ATOM 1422 C CA . GLU B 1 16 ? 9.398 14.977 1.699 1 94.88 16 GLU B CA 1
ATOM 1423 C C . GLU B 1 16 ? 8.969 16.406 2.012 1 94.88 16 GLU B C 1
ATOM 1425 O O . GLU B 1 16 ? 9.805 17.281 2.209 1 94.88 16 GLU B O 1
ATOM 1430 N N . ASN B 1 17 ? 7.652 16.562 2.041 1 96.12 17 ASN B N 1
ATOM 1431 C CA . ASN B 1 17 ? 7.113 17.906 2.283 1 96.12 17 ASN B CA 1
ATOM 1432 C C . ASN B 1 17 ? 6.992 18.188 3.777 1 96.12 17 ASN B C 1
ATOM 1434 O O . ASN B 1 17 ? 7.266 19.312 4.219 1 96.12 17 ASN B O 1
ATOM 1438 N N . ILE B 1 18 ? 6.492 17.25 4.52 1 97.69 18 ILE B N 1
ATOM 1439 C CA . ILE B 1 18 ? 6.43 17.312 5.977 1 97.69 18 ILE B CA 1
ATOM 1440 C C . ILE B 1 18 ? 7.492 16.406 6.586 1 97.69 18 ILE B C 1
ATOM 1442 O O . ILE B 1 18 ? 7.238 15.234 6.84 1 97.69 18 ILE B O 1
ATOM 1446 N N . ARG B 1 19 ? 8.586 16.984 6.926 1 95.62 19 ARG B N 1
ATOM 1447 C CA . ARG B 1 19 ? 9.711 16.203 7.426 1 95.62 19 ARG B CA 1
ATOM 1448 C C . ARG B 1 19 ? 9.641 16.047 8.938 1 95.62 19 ARG B C 1
ATOM 1450 O O . ARG B 1 19 ? 9.102 16.906 9.633 1 95.62 19 ARG B O 1
ATOM 1457 N N . ILE B 1 20 ? 10.141 14.969 9.383 1 95.12 20 ILE B N 1
ATOM 1458 C CA . ILE B 1 20 ? 10.289 14.781 10.82 1 95.12 20 ILE B CA 1
ATOM 1459 C C . ILE B 1 20 ? 11.25 15.82 11.391 1 95.12 20 ILE B C 1
ATOM 1461 O O . ILE B 1 20 ? 12.375 15.953 10.906 1 95.12 20 ILE B O 1
ATOM 1465 N N . PRO B 1 21 ? 10.789 16.516 12.383 1 92.25 21 PRO B N 1
ATOM 1466 C CA . PRO B 1 21 ? 11.641 17.578 12.922 1 92.25 21 PRO B CA 1
ATOM 1467 C C . PRO B 1 21 ? 12.961 17.047 13.477 1 92.25 21 PRO B C 1
ATOM 1469 O O . PRO B 1 21 ? 13.008 15.938 14.016 1 92.25 21 PRO B O 1
ATOM 1472 N N . LYS B 1 22 ? 13.945 17.922 13.312 1 88.75 22 LYS B N 1
ATOM 1473 C CA . LYS B 1 22 ? 15.242 17.562 13.883 1 88.75 22 LYS B CA 1
ATOM 1474 C C . LYS B 1 22 ? 15.125 17.297 15.383 1 88.75 22 LYS B C 1
ATOM 1476 O O . LYS B 1 22 ? 14.438 18.031 16.094 1 88.75 22 LYS B O 1
ATOM 1481 N N . GLY B 1 23 ? 15.758 16.328 15.898 1 88.44 23 GLY B N 1
ATOM 1482 C CA . GLY B 1 23 ? 15.75 16.016 17.312 1 88.44 23 GLY B CA 1
ATOM 1483 C C . GLY B 1 23 ? 14.609 15.094 17.719 1 88.44 23 GLY B C 1
ATOM 1484 O O . GLY B 1 23 ? 14.531 14.664 18.875 1 88.44 23 GLY B O 1
ATOM 1485 N N . THR B 1 24 ? 13.695 14.867 16.812 1 92 24 THR B N 1
ATOM 1486 C CA . THR B 1 24 ? 12.594 13.953 17.062 1 92 24 THR B CA 1
ATOM 1487 C C . THR B 1 24 ? 12.797 12.641 16.328 1 92 24 THR B C 1
ATOM 1489 O O . THR B 1 24 ? 13.219 12.633 15.164 1 92 24 THR B O 1
ATOM 1492 N N . SER B 1 25 ? 12.484 11.562 17.016 1 93.69 25 SER B N 1
ATOM 1493 C CA . SER B 1 25 ? 12.648 10.266 16.359 1 93.69 25 SER B CA 1
ATOM 1494 C C . SER B 1 25 ? 11.43 9.922 15.516 1 93.69 25 SER B C 1
ATOM 1496 O O . SER B 1 25 ? 10.328 10.422 15.766 1 93.69 25 SER B O 1
ATOM 1498 N N . THR B 1 26 ? 11.656 9.117 14.555 1 96 26 THR B N 1
ATOM 1499 C CA . THR B 1 26 ? 10.57 8.586 13.734 1 96 26 THR B CA 1
ATOM 1500 C C . THR B 1 26 ? 9.531 7.895 14.609 1 96 26 THR B C 1
ATOM 1502 O O . THR B 1 26 ? 8.328 8.102 14.43 1 96 26 THR B O 1
ATOM 1505 N N . ILE B 1 27 ? 9.938 7.16 15.609 1 95.56 27 ILE B N 1
ATOM 1506 C CA . ILE B 1 27 ? 9.078 6.383 16.484 1 95.56 27 ILE B CA 1
ATOM 1507 C C . ILE B 1 27 ? 8.172 7.324 17.297 1 95.56 27 ILE B C 1
ATOM 1509 O O . ILE B 1 27 ? 6.953 7.145 17.328 1 95.56 27 ILE B O 1
ATOM 1513 N N . ASP B 1 28 ? 8.758 8.336 17.812 1 95.44 28 ASP B N 1
ATOM 1514 C CA . ASP B 1 28 ? 7.984 9.297 18.594 1 95.44 28 ASP B CA 1
ATOM 1515 C C . ASP B 1 28 ? 6.961 10.016 17.719 1 95.44 28 ASP B C 1
ATOM 1517 O O . ASP B 1 28 ? 5.84 10.281 18.156 1 95.44 28 ASP B O 1
ATOM 1521 N N . THR B 1 29 ? 7.379 10.305 16.578 1 97.44 29 THR B N 1
ATOM 1522 C CA . THR B 1 29 ? 6.512 11.023 15.648 1 97.44 29 THR B CA 1
ATOM 1523 C C . THR B 1 29 ? 5.277 10.188 15.312 1 97.44 29 THR B C 1
ATOM 1525 O O . THR B 1 29 ? 4.148 10.664 15.438 1 97.44 29 THR B O 1
ATOM 1528 N N . ILE B 1 30 ? 5.453 8.969 14.914 1 97.31 30 ILE B N 1
ATOM 1529 C CA . ILE B 1 30 ? 4.371 8.07 14.523 1 97.31 30 ILE B CA 1
ATOM 1530 C C . ILE B 1 30 ? 3.455 7.812 15.719 1 97.31 30 ILE B C 1
ATOM 1532 O O . ILE B 1 30 ? 2.23 7.832 15.586 1 97.31 30 ILE B O 1
ATOM 1536 N N . GLU B 1 31 ? 4.027 7.672 16.859 1 95.31 31 GLU B N 1
ATOM 1537 C CA . GLU B 1 31 ? 3.234 7.426 18.062 1 95.31 31 GLU B CA 1
ATOM 1538 C C . GLU B 1 31 ? 2.375 8.633 18.422 1 95.31 31 GLU B C 1
ATOM 1540 O O . GLU B 1 31 ? 1.223 8.484 18.828 1 95.31 31 GLU B O 1
ATOM 1545 N N . ALA B 1 32 ? 2.939 9.781 18.297 1 95.88 32 ALA B N 1
ATOM 1546 C CA . ALA B 1 32 ? 2.191 11 18.578 1 95.88 32 ALA B CA 1
ATOM 1547 C C . ALA B 1 32 ? 0.982 11.125 17.656 1 95.88 32 ALA B C 1
ATOM 1549 O O . ALA B 1 32 ? -0.113 11.477 18.094 1 95.88 32 ALA B O 1
ATOM 1550 N N . ILE B 1 33 ? 1.178 10.82 16.391 1 97.06 33 ILE B N 1
ATOM 1551 C CA . ILE B 1 33 ? 0.101 10.898 15.406 1 97.06 33 ILE B CA 1
ATOM 1552 C C . ILE B 1 33 ? -0.99 9.891 15.758 1 97.06 33 ILE B C 1
ATOM 1554 O O . ILE B 1 33 ? -2.172 10.242 15.812 1 97.06 33 ILE B O 1
ATOM 1558 N N . ARG B 1 34 ? -0.646 8.688 16.016 1 96.69 34 ARG B N 1
ATOM 1559 C CA . ARG B 1 34 ? -1.607 7.637 16.328 1 96.69 34 ARG B CA 1
ATOM 1560 C C . ARG B 1 34 ? -2.361 7.945 17.609 1 96.69 34 ARG B C 1
ATOM 1562 O O . ARG B 1 34 ? -3.576 7.754 17.688 1 96.69 34 ARG B O 1
ATOM 1569 N N . LYS B 1 35 ? -1.636 8.391 18.594 1 94.06 35 LYS B N 1
ATOM 1570 C CA . LYS B 1 35 ? -2.26 8.711 19.875 1 94.06 35 LYS B CA 1
ATOM 1571 C C . LYS B 1 35 ? -3.301 9.812 19.719 1 94.06 35 LYS B C 1
ATOM 1573 O O . LYS B 1 35 ? -4.355 9.773 20.359 1 94.06 35 LYS B O 1
ATOM 1578 N N . ARG B 1 36 ? -2.986 10.664 18.875 1 93.81 36 ARG B N 1
ATOM 1579 C CA . ARG B 1 36 ? -3.852 11.828 18.734 1 93.81 36 ARG B CA 1
ATOM 1580 C C . ARG B 1 36 ? -5.051 11.516 17.844 1 93.81 36 ARG B C 1
ATOM 1582 O O . ARG B 1 36 ? -6.156 12.008 18.094 1 93.81 36 ARG B O 1
ATOM 1589 N N . PHE B 1 37 ? -4.812 10.648 16.859 1 94.56 37 PHE B N 1
ATOM 1590 C CA . PHE B 1 37 ? -5.848 10.617 15.828 1 94.56 37 PHE B CA 1
ATOM 1591 C C . PHE B 1 37 ? -6.418 9.211 15.68 1 94.56 37 PHE B C 1
ATOM 1593 O O . PHE B 1 37 ? -7.375 9 14.93 1 94.56 37 PHE B O 1
ATOM 1600 N N . CYS B 1 38 ? -5.863 8.219 16.25 1 92.12 38 CYS B N 1
ATOM 1601 C CA . CYS B 1 38 ? -6.367 6.852 16.203 1 92.12 38 CYS B CA 1
ATOM 1602 C C . CYS B 1 38 ? -6.824 6.391 17.578 1 92.12 38 CYS B C 1
ATOM 1604 O O . CYS B 1 38 ? -6.359 5.367 18.078 1 92.12 38 CYS B O 1
ATOM 1606 N N . SER B 1 39 ? -7.613 7.141 18.297 1 82.44 39 SER B N 1
ATOM 1607 C CA . SER B 1 39 ? -8.086 6.848 19.641 1 82.44 39 SER B CA 1
ATOM 1608 C C . SER B 1 39 ? -9.25 5.867 19.625 1 82.44 39 SER B C 1
ATOM 1610 O O . SER B 1 39 ? -9.578 5.312 18.578 1 82.44 39 SER B O 1
ATOM 1612 N N . ASP B 1 40 ? -9.898 5.738 20.719 1 79.31 40 ASP B N 1
ATOM 1613 C CA . ASP B 1 40 ? -10.914 4.723 20.953 1 79.31 40 ASP B CA 1
ATOM 1614 C C . ASP B 1 40 ? -12.039 4.82 19.938 1 79.31 40 ASP B C 1
ATOM 1616 O O . ASP B 1 40 ? -12.516 5.918 19.625 1 79.31 40 ASP B O 1
ATOM 1620 N N . GLY B 1 41 ? -12.391 3.83 19.266 1 83.44 41 GLY B N 1
ATOM 1621 C CA . GLY B 1 41 ? -13.469 3.719 18.297 1 83.44 41 GLY B CA 1
ATOM 1622 C C . GLY B 1 41 ? -13.008 3.863 16.859 1 83.44 41 GLY B C 1
ATOM 1623 O O . GLY B 1 41 ? -13.828 3.904 15.945 1 83.44 41 GLY B O 1
ATOM 1624 N N . GLU B 1 42 ? -11.664 4.113 16.719 1 91.31 42 GLU B N 1
ATOM 1625 C CA . GLU B 1 42 ? -11.125 4.254 15.367 1 91.31 42 GLU B CA 1
ATOM 1626 C C . GLU B 1 42 ? -10.242 3.066 15 1 91.31 42 GLU B C 1
ATOM 1628 O O . GLU B 1 42 ? -9.523 2.533 15.852 1 91.31 42 GLU B O 1
ATOM 1633 N N . ILE B 1 43 ? -10.383 2.623 13.812 1 94.06 43 ILE B N 1
ATOM 1634 C CA . ILE B 1 43 ? -9.586 1.517 13.289 1 94.06 43 ILE B CA 1
ATOM 1635 C C . ILE B 1 43 ? -8.625 2.027 12.219 1 94.06 43 ILE B C 1
ATOM 1637 O O . ILE B 1 43 ? -9.062 2.516 11.172 1 94.06 43 ILE B O 1
ATOM 1641 N N . GLU B 1 44 ? -7.355 1.924 12.484 1 96.88 44 GLU B N 1
ATOM 1642 C CA . GLU B 1 44 ? -6.367 2.264 11.461 1 96.88 44 GLU B CA 1
ATOM 1643 C C . GLU B 1 44 ? -6.285 1.182 10.391 1 96.88 44 GLU B C 1
ATOM 1645 O O . GLU B 1 44 ? -5.848 0.062 10.664 1 96.88 44 GLU B O 1
ATOM 1650 N N . LEU B 1 45 ? -6.633 1.572 9.227 1 96.62 45 LEU B N 1
ATOM 1651 C CA . LEU B 1 45 ? -6.59 0.61 8.133 1 96.62 45 LEU B CA 1
ATOM 1652 C C . LEU B 1 45 ? -5.309 0.77 7.316 1 96.62 45 LEU B C 1
ATOM 1654 O O . LEU B 1 45 ? -4.75 -0.216 6.828 1 96.62 45 LEU B O 1
ATOM 1658 N N . GLU B 1 46 ? -4.91 2.029 7.191 1 97.38 46 GLU B N 1
ATOM 1659 C CA . GLU B 1 46 ? -3.725 2.307 6.387 1 97.38 46 GLU B CA 1
ATOM 1660 C C . GLU B 1 46 ? -2.91 3.453 6.98 1 97.38 46 GLU B C 1
ATOM 1662 O O . GLU B 1 46 ? -3.475 4.434 7.469 1 97.38 46 GLU B O 1
ATOM 1667 N N . PHE B 1 47 ? -1.662 3.299 7.066 1 98.62 47 PHE B N 1
ATOM 1668 C CA . PHE B 1 47 ? -0.654 4.328 7.289 1 98.62 47 PHE B CA 1
ATOM 1669 C C . PHE B 1 47 ? 0.453 4.238 6.246 1 98.62 47 PHE B C 1
ATOM 1671 O O . PHE B 1 47 ? 1.295 3.34 6.301 1 98.62 47 PHE B O 1
ATOM 1678 N N . GLN B 1 48 ? 0.423 5.191 5.258 1 98.62 48 GLN B N 1
ATOM 1679 C CA . GLN B 1 48 ? 1.273 5.039 4.082 1 98.62 48 GLN B CA 1
ATOM 1680 C C . GLN B 1 48 ? 2.143 6.273 3.867 1 98.62 48 GLN B C 1
ATOM 1682 O O . GLN B 1 48 ? 1.678 7.402 4.039 1 98.62 48 GLN B O 1
ATOM 1687 N N . VAL B 1 49 ? 3.352 6.031 3.531 1 98.5 49 VAL B N 1
ATOM 1688 C CA . VAL B 1 49 ? 4.309 7.023 3.055 1 98.5 49 VAL B CA 1
ATOM 1689 C C . VAL B 1 49 ? 4.746 6.68 1.633 1 98.5 49 VAL B C 1
ATOM 1691 O O . VAL B 1 49 ? 4.969 5.508 1.312 1 98.5 49 VAL B O 1
ATOM 1694 N N . VAL B 1 50 ? 4.82 7.684 0.782 1 97.94 50 VAL B N 1
ATOM 1695 C CA . VAL B 1 50 ? 5.324 7.484 -0.574 1 97.94 50 VAL B CA 1
ATOM 1696 C C . VAL B 1 50 ? 6.605 8.289 -0.772 1 97.94 50 VAL B C 1
ATOM 1698 O O . VAL B 1 50 ? 6.633 9.5 -0.51 1 97.94 50 VAL B O 1
ATOM 1701 N N . CYS B 1 51 ? 7.672 7.621 -1.184 1 96.75 51 CYS B N 1
ATOM 1702 C CA . CYS B 1 51 ? 8.922 8.328 -1.425 1 96.75 51 CYS B CA 1
ATOM 1703 C C . CYS B 1 51 ? 9.875 7.492 -2.273 1 96.75 51 CYS B C 1
ATOM 1705 O O . CYS B 1 51 ? 9.594 6.324 -2.551 1 96.75 51 CYS B O 1
ATOM 1707 N N . ASP B 1 52 ? 10.898 8.109 -2.754 1 96.19 52 ASP B N 1
ATOM 1708 C CA . ASP B 1 52 ? 12.039 7.375 -3.297 1 96.19 52 ASP B CA 1
ATOM 1709 C C . ASP B 1 52 ? 12.953 6.887 -2.182 1 96.19 52 ASP B C 1
ATOM 1711 O O . ASP B 1 52 ? 13.648 7.684 -1.549 1 96.19 52 ASP B O 1
ATOM 1715 N N . ILE B 1 53 ? 12.914 5.633 -2.047 1 94.94 53 ILE B N 1
ATOM 1716 C CA . ILE B 1 53 ? 13.617 5.012 -0.933 1 94.94 53 ILE B CA 1
ATOM 1717 C C . ILE B 1 53 ? 15.102 5.371 -1 1 94.94 53 ILE B C 1
ATOM 1719 O O . ILE B 1 53 ? 15.766 5.5 0.033 1 94.94 53 ILE B O 1
ATOM 1723 N N . ARG B 1 54 ? 15.578 5.562 -2.148 1 92.31 54 ARG B N 1
ATOM 1724 C CA . ARG B 1 54 ? 17 5.824 -2.344 1 92.31 54 ARG B CA 1
ATOM 1725 C C . ARG B 1 54 ? 17.359 7.23 -1.888 1 92.31 54 ARG B C 1
ATOM 1727 O O . ARG B 1 54 ? 18.547 7.539 -1.693 1 92.31 54 ARG B O 1
ATOM 1734 N N . LYS B 1 55 ? 16.375 8.078 -1.725 1 93.31 55 LYS B N 1
ATOM 1735 C CA . LYS B 1 55 ? 16.609 9.469 -1.354 1 93.31 55 LYS B CA 1
ATOM 1736 C C . LYS B 1 55 ? 16.297 9.711 0.12 1 93.31 55 LYS B C 1
ATOM 1738 O O . LYS B 1 55 ? 16.594 10.773 0.662 1 93.31 55 LYS B O 1
ATOM 1743 N N . GLU B 1 56 ? 15.703 8.75 0.723 1 93.75 56 GLU B N 1
ATOM 1744 C CA . GLU B 1 56 ? 15.305 8.891 2.121 1 93.75 56 GLU B CA 1
ATOM 1745 C C . GLU B 1 56 ? 16.359 8.305 3.055 1 93.75 56 GLU B C 1
ATOM 1747 O O . GLU B 1 56 ? 17.062 7.359 2.691 1 93.75 56 GLU B O 1
ATOM 1752 N N . SER B 1 57 ? 16.469 8.883 4.246 1 93.81 57 SER B N 1
ATOM 1753 C CA . SER B 1 57 ? 17.406 8.391 5.258 1 93.81 57 SER B CA 1
ATOM 1754 C C . SER B 1 57 ? 17.078 6.949 5.641 1 93.81 57 SER B C 1
ATOM 1756 O O . SER B 1 57 ? 15.938 6.625 5.957 1 93.81 57 SER B O 1
ATOM 1758 N N . PRO B 1 58 ? 18.109 6.113 5.633 1 93.88 58 PRO B N 1
ATOM 1759 C CA . PRO B 1 58 ? 17.875 4.727 6.043 1 93.88 58 PRO B CA 1
ATOM 1760 C C . PRO B 1 58 ? 17.25 4.621 7.434 1 93.88 58 PRO B C 1
ATOM 1762 O O . PRO B 1 58 ? 16.406 3.756 7.676 1 93.88 58 PRO B O 1
ATOM 1765 N N . ALA B 1 59 ? 17.688 5.531 8.305 1 94.31 59 ALA B N 1
ATOM 1766 C CA . ALA B 1 59 ? 17.172 5.512 9.672 1 94.31 59 ALA B CA 1
ATOM 1767 C C . ALA B 1 59 ? 15.68 5.809 9.703 1 94.31 59 ALA B C 1
ATOM 1769 O O . ALA B 1 59 ? 14.93 5.18 10.445 1 94.31 59 ALA B O 1
ATOM 1770 N N . VAL B 1 60 ? 15.227 6.68 8.93 1 96.31 60 VAL B N 1
ATOM 1771 C CA . VAL B 1 60 ? 13.812 7.023 8.852 1 96.31 60 VAL B CA 1
ATOM 1772 C C . VAL B 1 60 ? 13.023 5.848 8.281 1 96.31 60 VAL B C 1
ATOM 1774 O O . VAL B 1 60 ? 12.016 5.434 8.852 1 96.31 60 VAL B O 1
ATOM 1777 N N . VAL B 1 61 ? 13.523 5.281 7.188 1 96.44 61 VAL B N 1
ATOM 1778 C CA . VAL B 1 61 ? 12.852 4.164 6.535 1 96.44 61 VAL B CA 1
ATOM 1779 C C . VAL B 1 61 ? 12.742 2.986 7.5 1 96.44 61 VAL B C 1
ATOM 1781 O O . VAL B 1 61 ? 11.68 2.367 7.617 1 96.44 61 VAL B O 1
ATOM 1784 N N . GLN B 1 62 ? 13.805 2.74 8.188 1 95.31 62 GLN B N 1
ATOM 1785 C CA . GLN B 1 62 ? 13.812 1.658 9.164 1 95.31 62 GLN B CA 1
ATOM 1786 C C . GLN B 1 62 ? 12.789 1.919 10.273 1 95.31 62 GLN B C 1
ATOM 1788 O O . GLN B 1 62 ? 12.07 1.008 10.688 1 95.31 62 GLN B O 1
ATOM 1793 N N . GLY B 1 63 ? 12.789 3.139 10.758 1 96.06 63 GLY B N 1
ATOM 1794 C CA . GLY B 1 63 ? 11.812 3.514 11.766 1 96.06 63 GLY B CA 1
ATOM 1795 C C . GLY B 1 63 ? 10.383 3.344 11.305 1 96.06 63 GLY B C 1
ATOM 1796 O O . GLY B 1 63 ? 9.547 2.803 12.039 1 96.06 63 GLY B O 1
ATOM 1797 N N . LEU B 1 64 ? 10.062 3.75 10.109 1 97.62 64 LEU B N 1
ATOM 1798 C CA . LEU B 1 64 ? 8.734 3.6 9.531 1 97.62 64 LEU B CA 1
ATOM 1799 C C . LEU B 1 64 ? 8.336 2.129 9.453 1 97.62 64 LEU B C 1
ATOM 1801 O O . LEU B 1 64 ? 7.254 1.749 9.906 1 97.62 64 LEU B O 1
ATOM 1805 N N . ASN B 1 65 ? 9.211 1.345 8.914 1 96.69 65 ASN B N 1
ATOM 1806 C CA . ASN B 1 65 ? 8.945 -0.084 8.781 1 96.69 65 ASN B CA 1
ATOM 1807 C C . ASN B 1 65 ? 8.711 -0.738 10.141 1 96.69 65 ASN B C 1
ATOM 1809 O O . ASN B 1 65 ? 7.812 -1.568 10.289 1 96.69 65 ASN B O 1
ATOM 1813 N N . SER B 1 66 ? 9.492 -0.329 11.102 1 95.56 66 SER B N 1
ATOM 1814 C CA . SER B 1 66 ? 9.414 -0.958 12.414 1 95.56 66 SER B CA 1
ATOM 1815 C C . SER B 1 66 ? 8.086 -0.665 13.094 1 95.56 66 SER B C 1
ATOM 1817 O O . SER B 1 66 ? 7.641 -1.421 13.961 1 95.56 66 SER B O 1
ATOM 1819 N N . LEU B 1 67 ? 7.434 0.406 12.695 1 96.69 67 LEU B N 1
ATOM 1820 C CA . LEU B 1 67 ? 6.152 0.772 13.289 1 96.69 67 LEU B CA 1
ATOM 1821 C C . LEU B 1 67 ? 5 0.442 12.344 1 96.69 67 LEU B C 1
ATOM 1823 O O . LEU B 1 67 ? 3.914 1.012 12.461 1 96.69 67 LEU B O 1
ATOM 1827 N N . GLN B 1 68 ? 5.258 -0.369 11.336 1 95.94 68 GLN B N 1
ATOM 1828 C CA . GLN B 1 68 ? 4.262 -0.941 10.438 1 95.94 68 GLN B CA 1
ATOM 1829 C C . GLN B 1 68 ? 3.635 0.134 9.555 1 95.94 68 GLN B C 1
ATOM 1831 O O . GLN B 1 68 ? 2.461 0.039 9.195 1 95.94 68 GLN B O 1
ATOM 1836 N N . VAL B 1 69 ? 4.398 1.175 9.344 1 98.06 69 VAL B N 1
ATOM 1837 C CA . VAL B 1 69 ? 4.008 2.119 8.305 1 98.06 69 VAL B CA 1
ATOM 1838 C C . VAL B 1 69 ? 4.414 1.577 6.934 1 98.06 69 VAL B C 1
ATOM 1840 O O . VAL B 1 69 ? 5.539 1.105 6.758 1 98.06 69 VAL B O 1
ATOM 1843 N N . THR B 1 70 ? 3.467 1.592 6.008 1 98.31 70 THR B N 1
ATOM 1844 C CA . THR B 1 70 ? 3.748 1.105 4.66 1 98.31 70 THR B CA 1
ATOM 1845 C C . THR B 1 70 ? 4.527 2.146 3.861 1 98.31 70 THR B C 1
ATOM 1847 O O . THR B 1 70 ? 4.043 3.262 3.646 1 98.31 70 THR B O 1
ATOM 1850 N N . VAL B 1 71 ? 5.719 1.766 3.457 1 98.38 71 VAL B N 1
ATOM 1851 C CA . VAL B 1 71 ? 6.555 2.666 2.668 1 98.38 71 VAL B CA 1
ATOM 1852 C C . VAL B 1 71 ? 6.484 2.275 1.192 1 98.38 71 VAL B C 1
ATOM 1854 O O . VAL B 1 71 ? 7.035 1.25 0.789 1 98.38 71 VAL B O 1
ATOM 1857 N N . VAL B 1 72 ? 5.832 3.125 0.44 1 98.5 72 VAL B N 1
ATOM 1858 C CA . VAL B 1 72 ? 5.652 2.887 -0.988 1 98.5 72 VAL B CA 1
ATOM 1859 C C . VAL B 1 72 ? 6.766 3.574 -1.773 1 98.5 72 VAL B C 1
ATOM 1861 O O . VAL B 1 72 ? 6.996 4.773 -1.612 1 98.5 72 VAL B O 1
ATOM 1864 N N . HIS B 1 73 ? 7.438 2.836 -2.625 1 98 73 HIS B N 1
ATOM 1865 C CA . HIS B 1 73 ? 8.523 3.387 -3.422 1 98 73 HIS B CA 1
ATOM 1866 C C . HIS B 1 73 ? 8.031 3.852 -4.789 1 98 73 HIS B C 1
ATOM 1868 O O . HIS B 1 73 ? 7.324 3.115 -5.48 1 98 73 HIS B O 1
ATOM 1874 N N . ILE B 1 74 ? 8.398 4.961 -5.102 1 96.88 74 ILE B N 1
ATOM 1875 C CA . ILE B 1 74 ? 8.227 5.496 -6.445 1 96.88 74 ILE B CA 1
ATOM 1876 C C . ILE B 1 74 ? 9.57 5.988 -6.984 1 96.88 74 ILE B C 1
ATOM 1878 O O . ILE B 1 74 ? 10.344 6.621 -6.262 1 96.88 74 ILE B O 1
ATOM 1882 N N . ASP B 1 75 ? 9.82 5.617 -8.266 1 92.25 75 ASP B N 1
ATOM 1883 C CA . ASP B 1 75 ? 10.992 6.191 -8.914 1 92.25 75 ASP B CA 1
ATOM 1884 C C . ASP B 1 75 ? 10.797 7.68 -9.188 1 92.25 75 ASP B C 1
ATOM 1886 O O . ASP B 1 75 ? 9.812 8.078 -9.812 1 92.25 75 ASP B O 1
ATOM 1890 N N . ALA B 1 76 ? 11.68 8.453 -8.688 1 85.69 76 ALA B N 1
ATOM 1891 C CA . ALA B 1 76 ? 11.562 9.898 -8.859 1 85.69 76 ALA B CA 1
ATOM 1892 C C . ALA B 1 76 ? 11.984 10.328 -10.266 1 85.69 76 ALA B C 1
ATOM 1894 O O . ALA B 1 76 ? 12.797 11.234 -10.422 1 85.69 76 ALA B O 1
ATOM 1895 N N . ILE B 1 77 ? 11.445 9.656 -11.242 1 83 77 ILE B N 1
ATOM 1896 C CA . ILE B 1 77 ? 11.773 9.992 -12.625 1 83 77 ILE B CA 1
ATOM 1897 C C . ILE B 1 77 ? 11.016 11.258 -13.039 1 83 77 ILE B C 1
ATOM 1899 O O . ILE B 1 77 ? 11.531 12.062 -13.82 1 83 77 ILE B O 1
ATOM 1903 N N . SER B 1 78 ? 9.797 11.5 -12.477 1 83.88 78 SER B N 1
ATOM 1904 C CA . SER B 1 78 ? 9.016 12.719 -12.68 1 83.88 78 SER B CA 1
ATOM 1905 C C . SER B 1 78 ? 8.945 13.547 -11.398 1 83.88 78 SER B C 1
ATOM 1907 O O . SER B 1 78 ? 8.875 12.992 -10.297 1 83.88 78 SER B O 1
ATOM 1909 N N . LYS B 1 79 ? 8.969 14.867 -11.5 1 86.31 79 LYS B N 1
ATOM 1910 C CA . LYS B 1 79 ? 9.023 15.797 -10.367 1 86.31 79 LYS B CA 1
ATOM 1911 C C . LYS B 1 79 ? 7.832 15.594 -9.438 1 86.31 79 LYS B C 1
ATOM 1913 O O . LYS B 1 79 ? 7.949 15.797 -8.227 1 86.31 79 LYS B O 1
ATOM 1918 N N . ASN B 1 80 ? 6.723 15.023 -9.867 1 91.44 80 ASN B N 1
ATOM 1919 C CA . ASN B 1 80 ? 5.527 14.914 -9.031 1 91.44 80 ASN B CA 1
ATOM 1920 C C . ASN B 1 80 ? 5.074 13.469 -8.883 1 91.44 80 ASN B C 1
ATOM 1922 O O . ASN B 1 80 ? 3.924 13.211 -8.523 1 91.44 80 ASN B O 1
ATOM 1926 N N . ALA B 1 81 ? 5.984 12.562 -9.07 1 94.62 81 ALA B N 1
ATOM 1927 C CA . ALA B 1 81 ? 5.602 11.148 -9.062 1 94.62 81 ALA B CA 1
ATOM 1928 C C . ALA B 1 81 ? 5.07 10.734 -7.695 1 94.62 81 ALA B C 1
ATOM 1930 O O . ALA B 1 81 ? 4.031 10.078 -7.602 1 94.62 81 ALA B O 1
ATOM 1931 N N . ALA B 1 82 ? 5.746 11.141 -6.652 1 96.5 82 ALA B N 1
ATOM 1932 C CA . ALA B 1 82 ? 5.355 10.766 -5.297 1 96.5 82 ALA B CA 1
ATOM 1933 C C . ALA B 1 82 ? 4.027 11.414 -4.906 1 96.5 82 ALA B C 1
ATOM 1935 O O . ALA B 1 82 ? 3.145 10.75 -4.355 1 96.5 82 ALA B O 1
ATOM 1936 N N . ASP B 1 83 ? 3.836 12.641 -5.23 1 96.81 83 ASP B N 1
ATOM 1937 C CA . ASP B 1 83 ? 2.592 13.352 -4.953 1 96.81 83 ASP B CA 1
ATOM 1938 C C . ASP B 1 83 ? 1.411 12.695 -5.66 1 96.81 83 ASP B C 1
ATOM 1940 O O . ASP B 1 83 ? 0.359 12.477 -5.059 1 96.81 83 ASP B O 1
ATOM 1944 N N . ASP B 1 84 ? 1.651 12.398 -6.914 1 96.81 84 ASP B N 1
ATOM 1945 C CA . ASP B 1 84 ? 0.593 11.773 -7.699 1 96.81 84 ASP B CA 1
ATOM 1946 C C . ASP B 1 84 ? 0.172 10.438 -7.09 1 96.81 84 ASP B C 1
ATOM 1948 O O . ASP B 1 84 ? -1.022 10.164 -6.957 1 96.81 84 ASP B O 1
ATOM 1952 N N . LYS B 1 85 ? 1.185 9.711 -6.723 1 97.5 85 LYS B N 1
ATOM 1953 C CA . LYS B 1 85 ? 0.892 8.414 -6.129 1 97.5 85 LYS B CA 1
ATOM 1954 C C . LYS B 1 85 ? 0.164 8.57 -4.797 1 97.5 85 LYS B C 1
ATOM 1956 O O . LYS B 1 85 ? -0.794 7.848 -4.516 1 97.5 85 LYS B O 1
ATOM 1961 N N . LEU B 1 86 ? 0.555 9.43 -4.008 1 98.38 86 LEU B N 1
ATOM 1962 C CA . LEU B 1 86 ? -0.081 9.648 -2.715 1 98.38 86 LEU B CA 1
ATOM 1963 C C . LEU B 1 86 ? -1.528 10.102 -2.891 1 98.38 86 LEU B C 1
ATOM 1965 O O . LEU B 1 86 ? -2.424 9.602 -2.201 1 98.38 86 LEU B O 1
ATOM 1969 N N . ARG B 1 87 ? -1.782 11 -3.791 1 98.5 87 ARG B N 1
ATOM 1970 C CA . ARG B 1 87 ? -3.141 11.453 -4.07 1 98.5 87 ARG B CA 1
ATOM 1971 C C . ARG B 1 87 ? -4.012 10.297 -4.555 1 98.5 87 ARG B C 1
ATOM 1973 O O . ARG B 1 87 ? -5.18 10.188 -4.172 1 98.5 87 ARG B O 1
ATOM 1980 N N . GLN B 1 88 ? -3.434 9.492 -5.391 1 97.81 88 GLN B N 1
ATOM 1981 C CA . GLN B 1 88 ? -4.145 8.312 -5.867 1 97.81 88 GLN B CA 1
ATOM 1982 C C . GLN B 1 88 ? -4.562 7.418 -4.703 1 97.81 88 GLN B C 1
ATOM 1984 O O . GLN B 1 88 ? -5.699 6.938 -4.656 1 97.81 88 GLN B O 1
ATOM 1989 N N . LEU B 1 89 ? -3.643 7.215 -3.768 1 98.19 89 LEU B N 1
ATOM 1990 C CA . LEU B 1 89 ? -3.92 6.371 -2.613 1 98.19 89 LEU B CA 1
ATOM 1991 C C . LEU B 1 89 ? -5.012 6.984 -1.739 1 98.19 89 LEU B C 1
ATOM 1993 O O . LEU B 1 89 ? -5.902 6.277 -1.262 1 98.19 89 LEU B O 1
ATOM 1997 N N . ILE B 1 90 ? -4.949 8.211 -1.59 1 98.75 90 ILE B N 1
ATOM 1998 C CA . ILE B 1 90 ? -5.934 8.922 -0.784 1 98.75 90 ILE B CA 1
ATOM 1999 C C . ILE B 1 90 ? -7.316 8.797 -1.426 1 98.75 90 ILE B C 1
ATOM 2001 O O . ILE B 1 90 ? -8.289 8.461 -0.75 1 98.75 90 ILE B O 1
ATOM 2005 N N . ARG B 1 91 ? -7.402 9.062 -2.727 1 98.31 91 ARG B N 1
ATOM 2006 C CA . ARG B 1 91 ? -8.68 8.969 -3.434 1 98.31 91 ARG B CA 1
ATOM 2007 C C . ARG B 1 91 ? -9.258 7.562 -3.328 1 98.31 91 ARG B C 1
ATOM 2009 O O . ARG B 1 91 ? -10.461 7.395 -3.094 1 98.31 91 ARG B O 1
ATOM 2016 N N . ARG B 1 92 ? -8.43 6.629 -3.494 1 96.94 92 ARG B N 1
ATOM 2017 C CA . ARG B 1 92 ? -8.883 5.242 -3.428 1 96.94 92 ARG B CA 1
ATOM 2018 C C . ARG B 1 92 ? -9.453 4.918 -2.053 1 96.94 92 ARG B C 1
ATOM 2020 O O . ARG B 1 92 ? -10.477 4.23 -1.945 1 96.94 92 ARG B O 1
ATOM 2027 N N . PHE B 1 93 ? -8.781 5.379 -1.028 1 98 93 PHE B N 1
ATOM 2028 C CA . PHE B 1 93 ? -9.266 5.145 0.326 1 98 93 PHE B CA 1
ATOM 2029 C C . PHE B 1 93 ? -10.656 5.742 0.514 1 98 93 PHE B C 1
ATOM 2031 O O . PHE B 1 93 ? -11.547 5.09 1.06 1 98 93 PHE B O 1
ATOM 2038 N N . GLY B 1 94 ? -10.836 6.938 0.065 1 97.81 94 GLY B N 1
ATOM 2039 C CA . GLY B 1 94 ? -12.133 7.586 0.139 1 97.81 94 GLY B CA 1
ATOM 2040 C C . GLY B 1 94 ? -13.203 6.887 -0.688 1 97.81 94 GLY B C 1
ATOM 2041 O O . GLY B 1 94 ? -14.352 6.793 -0.27 1 97.81 94 GLY B O 1
ATOM 2042 N N . ASP B 1 95 ? -12.812 6.383 -1.817 1 95.88 95 ASP B N 1
ATOM 2043 C CA . ASP B 1 95 ? -13.742 5.68 -2.693 1 95.88 95 ASP B CA 1
ATOM 2044 C C . ASP B 1 95 ? -14.234 4.387 -2.047 1 95.88 95 ASP B C 1
ATOM 2046 O O . ASP B 1 95 ? -15.406 4.035 -2.168 1 95.88 95 ASP B O 1
ATOM 2050 N N . VAL B 1 96 ? -13.359 3.787 -1.406 1 94.75 96 VAL B N 1
ATOM 2051 C CA . VAL B 1 96 ? -13.656 2.469 -0.854 1 94.75 96 VAL B CA 1
ATOM 2052 C C . VAL B 1 96 ? -14.492 2.615 0.417 1 94.75 96 VAL B C 1
ATOM 2054 O O . VAL B 1 96 ? -15.422 1.844 0.645 1 94.75 96 VAL B O 1
ATOM 2057 N N . HIS B 1 97 ? -14.234 3.664 1.235 1 95.62 97 HIS B N 1
ATOM 2058 C CA . HIS B 1 97 ? -14.812 3.676 2.574 1 95.62 97 HIS B CA 1
ATOM 2059 C C . HIS B 1 97 ? -15.836 4.793 2.721 1 95.62 97 HIS B C 1
ATOM 2061 O O . HIS B 1 97 ? -16.641 4.781 3.65 1 95.62 97 HIS B O 1
ATOM 2067 N N . GLY B 1 98 ? -15.781 5.809 1.872 1 94.19 98 GLY B N 1
ATOM 2068 C CA . GLY B 1 98 ? -16.797 6.848 1.817 1 94.19 98 GLY B CA 1
ATOM 2069 C C . GLY B 1 98 ? -16.953 7.594 3.127 1 94.19 98 GLY B C 1
ATOM 2070 O O . GLY B 1 98 ? -15.969 8.055 3.707 1 94.19 98 GLY B O 1
ATOM 2071 N N . ASP B 1 99 ? -18.234 7.648 3.617 1 94.38 99 ASP B N 1
ATOM 2072 C CA . ASP B 1 99 ? -18.562 8.516 4.742 1 94.38 99 ASP B CA 1
ATOM 2073 C C . ASP B 1 99 ? -18.062 7.922 6.059 1 94.38 99 ASP B C 1
ATOM 2075 O O . ASP B 1 99 ? -18.078 8.594 7.094 1 94.38 99 ASP B O 1
ATOM 2079 N N . ARG B 1 100 ? -17.531 6.801 5.992 1 93.62 100 ARG B N 1
ATOM 2080 C CA . ARG B 1 100 ? -16.953 6.203 7.191 1 93.62 100 ARG B CA 1
ATOM 2081 C C . ARG B 1 100 ? -15.469 6.508 7.289 1 93.62 100 ARG B C 1
ATOM 2083 O O . ARG B 1 100 ? -14.836 6.199 8.297 1 93.62 100 ARG B O 1
ATOM 2090 N N . ALA B 1 101 ? -14.953 7.078 6.277 1 96.69 101 ALA B N 1
ATOM 2091 C CA . ALA B 1 101 ? -13.508 7.285 6.203 1 96.69 101 ALA B CA 1
ATOM 2092 C C . ALA B 1 101 ? -13.094 8.531 6.973 1 96.69 101 ALA B C 1
ATOM 2094 O O . ALA B 1 101 ? -13.656 9.609 6.773 1 96.69 101 ALA B O 1
ATOM 2095 N N . LYS B 1 102 ? -12.195 8.359 7.863 1 97.69 102 LYS B N 1
ATOM 2096 C CA . LYS B 1 102 ? -11.367 9.422 8.43 1 97.69 102 LYS B CA 1
ATOM 2097 C C . LYS B 1 102 ? -9.977 9.422 7.809 1 97.69 102 LYS B C 1
ATOM 2099 O O . LYS B 1 102 ? -9.203 8.477 7.988 1 97.69 102 LYS B O 1
ATOM 2104 N N . ILE B 1 103 ? -9.648 10.438 7.094 1 98.69 103 ILE B N 1
ATOM 2105 C CA . ILE B 1 103 ? -8.414 10.5 6.316 1 98.69 103 ILE B CA 1
ATOM 2106 C C . ILE B 1 103 ? -7.496 11.57 6.891 1 98.69 103 ILE B C 1
ATOM 2108 O O . ILE B 1 103 ? -7.848 12.75 6.91 1 98.69 103 ILE B O 1
ATOM 2112 N N . ILE B 1 104 ? -6.363 11.172 7.352 1 98.81 104 ILE B N 1
ATOM 2113 C CA . ILE B 1 104 ? -5.34 12.07 7.875 1 98.81 104 ILE B CA 1
ATOM 2114 C C . ILE B 1 104 ? -4.238 12.258 6.836 1 98.81 104 ILE B C 1
ATOM 2116 O O . ILE B 1 104 ? -3.623 11.281 6.387 1 98.81 104 ILE B O 1
ATOM 2120 N N . VAL B 1 105 ? -4.016 13.469 6.477 1 98.88 105 VAL B N 1
ATOM 2121 C CA . VAL B 1 105 ? -3.041 13.758 5.434 1 98.88 105 VAL B CA 1
ATOM 2122 C C . VAL B 1 105 ? -1.972 14.711 5.973 1 98.88 105 VAL B C 1
ATOM 2124 O O . VAL B 1 105 ? -2.291 15.75 6.547 1 98.88 105 VAL B O 1
ATOM 2127 N N . LEU B 1 106 ? -0.753 14.32 5.871 1 98.81 106 LEU B N 1
ATOM 2128 C CA . LEU B 1 106 ? 0.374 15.172 6.238 1 98.81 106 LEU B CA 1
ATOM 2129 C C . LEU B 1 10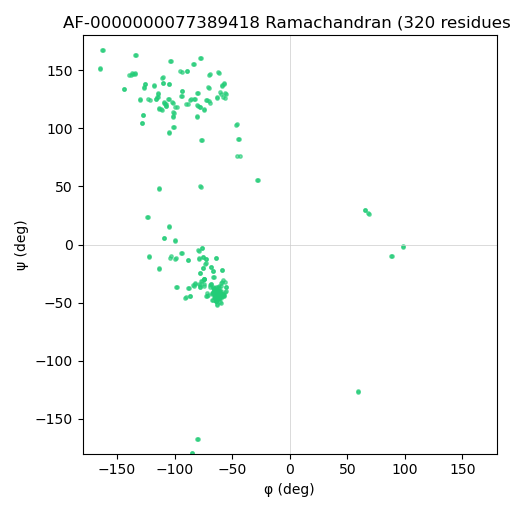6 ? 1.019 15.789 5 1 98.81 106 LEU B C 1
ATOM 2131 O O . LEU B 1 106 ? 1.764 15.117 4.285 1 98.81 106 LEU B O 1
ATOM 2135 N N . THR B 1 107 ? 0.703 17.016 4.754 1 98.69 107 THR B N 1
ATOM 2136 C CA . THR B 1 107 ? 1.288 17.75 3.633 1 98.69 107 THR B CA 1
ATOM 2137 C C . THR B 1 107 ? 1.052 19.25 3.777 1 98.69 107 THR B C 1
ATOM 2139 O O . THR B 1 107 ? 0.085 19.672 4.414 1 98.69 107 THR B O 1
ATOM 2142 N N . GLY B 1 108 ? 1.899 20.016 3.266 1 98.12 108 GLY B N 1
ATOM 2143 C CA . GLY B 1 108 ? 1.702 21.453 3.117 1 98.12 108 GLY B CA 1
ATOM 2144 C C . GLY B 1 108 ? 1.494 21.875 1.677 1 98.12 108 GLY B C 1
ATOM 2145 O O . GLY B 1 108 ? 1.417 23.078 1.383 1 98.12 108 GLY B O 1
ATOM 2146 N N . ASP B 1 109 ? 1.396 20.922 0.779 1 97.19 109 ASP B N 1
ATOM 2147 C CA . ASP B 1 109 ? 1.331 21.219 -0.651 1 97.19 109 ASP B CA 1
ATOM 2148 C C . ASP B 1 109 ? -0.103 21.5 -1.089 1 97.19 109 ASP B C 1
ATOM 2150 O O . ASP B 1 109 ? -0.974 20.641 -0.995 1 97.19 109 ASP B O 1
ATOM 2154 N N . VAL B 1 110 ? -0.343 22.594 -1.679 1 97.75 110 VAL B N 1
ATOM 2155 C CA . VAL B 1 110 ? -1.665 23.062 -2.08 1 97.75 110 VAL B CA 1
ATOM 2156 C C . VAL B 1 110 ? -2.203 22.188 -3.213 1 97.75 110 VAL B C 1
ATOM 2158 O O . VAL B 1 110 ? -3.412 22.156 -3.449 1 97.75 110 VAL B O 1
ATOM 2161 N N . ASN B 1 111 ? -1.363 21.484 -3.9 1 96.88 111 ASN B N 1
ATOM 2162 C CA . ASN B 1 111 ? -1.776 20.625 -5.008 1 96.88 111 ASN B CA 1
ATOM 2163 C C . ASN B 1 111 ? -2.684 19.484 -4.531 1 96.88 111 ASN B C 1
ATOM 2165 O O . ASN B 1 111 ? -3.355 18.844 -5.34 1 96.88 111 ASN B O 1
ATOM 2169 N N . PHE B 1 112 ? -2.777 19.281 -3.225 1 98.38 112 PHE B N 1
ATOM 2170 C CA . PHE B 1 112 ? -3.643 18.25 -2.666 1 98.38 112 PHE B CA 1
ATOM 2171 C C . PHE B 1 112 ? -5.047 18.797 -2.42 1 98.38 112 PHE B C 1
ATOM 2173 O O . PHE B 1 112 ? -5.988 18.031 -2.215 1 98.38 112 PHE B O 1
ATOM 2180 N N . SER B 1 113 ? -5.215 20.062 -2.465 1 98.5 113 SER B N 1
ATOM 2181 C CA . SER B 1 113 ? -6.43 20.719 -1.996 1 98.5 113 SER B CA 1
ATOM 2182 C C . SER B 1 113 ? -7.652 20.234 -2.77 1 98.5 113 SER B C 1
ATOM 2184 O O . SER B 1 113 ? -8.711 20.016 -2.186 1 98.5 113 SER B O 1
ATOM 2186 N N . THR B 1 114 ? -7.559 20.078 -4.051 1 98.06 114 THR B N 1
ATOM 2187 C CA . THR B 1 114 ? -8.688 19.688 -4.879 1 98.06 114 THR B CA 1
ATOM 2188 C C . THR B 1 114 ? -9.195 18.297 -4.488 1 98.06 114 THR B C 1
ATOM 2190 O O . THR B 1 114 ? -10.398 18.109 -4.309 1 98.06 114 THR B O 1
ATOM 2193 N N . ASP B 1 115 ? -8.305 17.391 -4.344 1 98.38 115 ASP B N 1
ATOM 2194 C CA . ASP B 1 115 ? -8.68 16.031 -3.963 1 98.38 115 ASP B CA 1
ATOM 2195 C C . ASP B 1 115 ? -9.312 16 -2.574 1 98.38 115 ASP B C 1
ATOM 2197 O O . ASP B 1 115 ? -10.336 15.344 -2.365 1 98.38 115 ASP B O 1
ATOM 2201 N N . LEU B 1 116 ? -8.695 16.719 -1.67 1 98.75 116 LEU B N 1
ATOM 2202 C CA . LEU B 1 116 ? -9.188 16.719 -0.296 1 98.75 116 LEU B CA 1
ATOM 2203 C C . LEU B 1 116 ? -10.57 17.359 -0.212 1 98.75 116 LEU B C 1
ATOM 2205 O O . LEU B 1 116 ? -11.453 16.844 0.482 1 98.75 116 LEU B O 1
ATOM 2209 N N . ALA B 1 117 ? -10.75 18.438 -0.928 1 98.62 117 ALA B N 1
ATOM 2210 C CA . ALA B 1 117 ? -12.055 19.094 -0.955 1 98.62 117 ALA B CA 1
ATOM 2211 C C . ALA B 1 117 ? -13.125 18.188 -1.541 1 98.62 117 ALA B C 1
ATOM 2213 O O . ALA B 1 117 ? -14.242 18.125 -1.025 1 98.62 117 ALA B O 1
ATOM 2214 N N . ASP B 1 118 ? -12.773 17.531 -2.586 1 98.44 118 ASP B N 1
ATOM 2215 C CA . ASP B 1 118 ? -13.711 16.625 -3.227 1 98.44 118 ASP B CA 1
ATOM 2216 C C . ASP B 1 118 ? -14.125 15.5 -2.271 1 98.44 118 ASP B C 1
ATOM 2218 O O . ASP B 1 118 ? -15.312 15.211 -2.129 1 98.44 118 ASP B O 1
ATOM 2222 N N . LEU B 1 119 ? -13.18 14.906 -1.613 1 98.62 119 LEU B N 1
ATOM 2223 C CA . LEU B 1 119 ? -13.445 13.82 -0.676 1 98.62 119 LEU B CA 1
ATOM 2224 C C . LEU B 1 119 ? -14.305 14.305 0.487 1 98.62 119 LEU B C 1
ATOM 2226 O O . LEU B 1 119 ? -15.219 13.602 0.922 1 98.62 119 LEU B O 1
ATOM 2230 N N . LYS B 1 120 ? -14.023 15.445 0.954 1 98.38 120 LYS B N 1
ATOM 2231 C CA . LYS B 1 120 ? -14.773 16.047 2.057 1 98.38 120 LYS B CA 1
ATOM 2232 C C . LYS B 1 120 ? -16.219 16.328 1.647 1 98.38 120 LYS B C 1
ATOM 2234 O O . LYS B 1 120 ? -17.156 16 2.377 1 98.38 120 LYS B O 1
ATOM 2239 N N . ARG B 1 121 ? -16.375 16.875 0.521 1 97.88 121 ARG B N 1
ATOM 2240 C CA . ARG B 1 121 ? -17.672 17.406 0.146 1 97.88 121 ARG B CA 1
ATOM 2241 C C . ARG B 1 121 ? -18.516 16.344 -0.559 1 97.88 121 ARG B C 1
ATOM 2243 O O . ARG B 1 121 ? -19.703 16.188 -0.263 1 97.88 121 ARG B O 1
ATOM 2250 N N . ARG B 1 122 ? -17.938 15.641 -1.466 1 96.88 122 ARG B N 1
ATOM 2251 C CA . ARG B 1 122 ? -18.703 14.719 -2.297 1 96.88 122 ARG B CA 1
ATOM 2252 C C . ARG B 1 122 ? -18.797 13.344 -1.643 1 96.88 122 ARG B C 1
ATOM 2254 O O . ARG B 1 122 ? -19.844 12.68 -1.738 1 96.88 122 ARG B O 1
ATOM 2261 N N . LYS B 1 123 ? -17.75 12.938 -1.005 1 97.06 123 LYS B N 1
ATOM 2262 C CA . LYS B 1 123 ? -17.734 11.602 -0.403 1 97.06 123 LYS B CA 1
ATOM 2263 C C . LYS B 1 123 ? -18.031 11.68 1.095 1 97.06 123 LYS B C 1
ATOM 2265 O O . LYS B 1 123 ? -18.172 10.648 1.754 1 97.06 123 LYS B O 1
ATOM 2270 N N . LYS B 1 124 ? -18 12.875 1.656 1 97.56 124 LYS B N 1
ATOM 2271 C CA . LYS B 1 124 ? -18.328 13.164 3.049 1 97.56 124 LYS B CA 1
ATOM 2272 C C . LYS B 1 124 ? -17.328 12.516 3.998 1 97.56 124 LYS B C 1
ATOM 2274 O O . LYS B 1 124 ? -17.688 12.102 5.102 1 97.56 124 LYS B O 1
ATOM 2279 N N . CYS B 1 125 ? -16.094 12.367 3.523 1 98.06 125 CYS B N 1
ATOM 2280 C CA . CYS B 1 125 ? -15.016 11.906 4.395 1 98.06 125 CYS B CA 1
ATOM 2281 C C . CYS B 1 125 ? -14.656 12.969 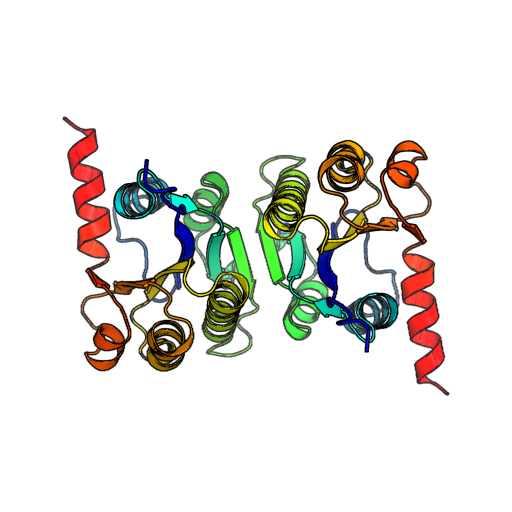5.422 1 98.06 125 CYS B C 1
ATOM 2283 O O . CYS B 1 125 ? -14.773 14.164 5.148 1 98.06 125 CYS B O 1
ATOM 2285 N N . GLN B 1 126 ? -14.281 12.492 6.562 1 98 126 GLN B N 1
ATOM 2286 C CA . GLN B 1 126 ? -13.617 13.406 7.484 1 98 126 GLN B CA 1
ATOM 2287 C C . GLN B 1 126 ? -12.141 13.578 7.117 1 98 126 GLN B C 1
ATOM 2289 O O . GLN B 1 126 ? -11.375 12.609 7.141 1 98 126 GLN B O 1
ATOM 2294 N N . ILE B 1 127 ? -11.734 14.789 6.816 1 98.69 127 ILE B N 1
ATOM 2295 C CA . ILE B 1 127 ? -10.359 15.07 6.406 1 98.69 127 ILE B CA 1
ATOM 2296 C C . ILE B 1 127 ? -9.625 15.805 7.527 1 98.69 127 ILE B C 1
ATOM 2298 O O . ILE B 1 127 ? -10.031 16.891 7.934 1 98.69 127 ILE B O 1
ATOM 2302 N N . ILE B 1 128 ? -8.586 15.234 8.031 1 98.62 128 ILE B N 1
ATOM 2303 C CA . ILE B 1 128 ? -7.699 15.883 8.992 1 98.62 128 ILE B CA 1
ATOM 2304 C C . ILE B 1 128 ? -6.359 16.203 8.328 1 98.62 128 ILE B C 1
ATOM 2306 O O . ILE B 1 128 ? -5.684 15.297 7.828 1 98.62 128 ILE B O 1
ATOM 2310 N N . LEU B 1 129 ? -5.996 17.422 8.336 1 98.88 129 LEU B N 1
ATOM 2311 C CA . LEU B 1 129 ? -4.77 17.859 7.688 1 98.88 129 LEU B CA 1
ATOM 2312 C C . LEU B 1 129 ? -3.711 18.234 8.719 1 98.88 129 LEU B C 1
ATOM 2314 O O . LEU B 1 129 ? -3.955 19.062 9.602 1 98.88 129 LEU B O 1
ATOM 2318 N N . LEU B 1 130 ? -2.588 17.594 8.688 1 98.75 130 LEU B N 1
ATOM 2319 C CA . LEU B 1 130 ? -1.383 18.016 9.391 1 98.75 130 LEU B CA 1
ATOM 2320 C C . LEU B 1 130 ? -0.428 18.734 8.453 1 98.75 130 LEU B C 1
ATOM 2322 O O . LEU B 1 130 ? 0.04 18.156 7.465 1 98.75 130 LEU B O 1
ATOM 2326 N N . HIS B 1 131 ? -0.151 20 8.742 1 98.44 131 HIS B N 1
ATOM 2327 C CA . HIS B 1 131 ? 0.545 20.859 7.785 1 98.44 131 HIS B CA 1
ATOM 2328 C C . HIS B 1 131 ? 1.669 21.641 8.453 1 98.44 131 HIS B C 1
ATOM 2330 O O . HIS B 1 131 ? 1.764 21.672 9.688 1 98.44 131 HIS B O 1
ATOM 2336 N N . ASN B 1 132 ? 2.553 22.156 7.621 1 97.12 132 ASN B N 1
ATOM 2337 C CA . ASN B 1 132 ? 3.574 23.078 8.117 1 97.12 132 ASN B CA 1
ATOM 2338 C C . ASN B 1 132 ? 3.062 24.5 8.18 1 97.12 132 ASN B C 1
ATOM 2340 O O . ASN B 1 132 ? 1.906 24.766 7.848 1 97.12 132 ASN B O 1
ATOM 2344 N N . ARG B 1 133 ? 3.879 25.422 8.594 1 95.62 133 ARG B N 1
ATOM 2345 C CA . ARG B 1 133 ? 3.473 26.797 8.852 1 95.62 133 ARG B CA 1
ATOM 2346 C C . ARG B 1 133 ? 3.199 27.547 7.551 1 95.62 133 ARG B C 1
ATOM 2348 O O . ARG B 1 133 ? 2.568 28.594 7.555 1 95.62 133 ARG B O 1
ATOM 2355 N N . HIS B 1 134 ? 3.576 27.016 6.469 1 95.38 134 HIS B N 1
ATOM 2356 C CA . HIS B 1 134 ? 3.477 27.734 5.207 1 95.38 134 HIS B CA 1
ATOM 2357 C C . HIS B 1 134 ? 2.244 27.297 4.418 1 95.38 134 HIS B C 1
ATOM 2359 O O . HIS B 1 134 ? 2.016 27.766 3.305 1 95.38 134 HIS B O 1
ATOM 2365 N N . ALA B 1 135 ? 1.421 26.438 4.969 1 97 135 ALA B N 1
ATOM 2366 C CA . ALA B 1 135 ? 0.241 25.953 4.262 1 97 135 ALA B CA 1
ATOM 2367 C C . ALA B 1 135 ? -0.68 27.109 3.869 1 97 135 ALA B C 1
ATOM 2369 O O . ALA B 1 135 ? -0.894 28.031 4.656 1 97 135 ALA B O 1
ATOM 2370 N N . THR B 1 136 ? -1.2 27.109 2.689 1 97.81 136 THR B N 1
ATOM 2371 C CA . THR B 1 136 ? -2.086 28.156 2.182 1 97.81 136 THR B CA 1
ATOM 2372 C C . THR B 1 136 ? -3.486 28 2.766 1 97.81 136 THR B C 1
ATOM 2374 O O . THR B 1 136 ? -3.875 26.922 3.195 1 97.81 136 THR B O 1
ATOM 2377 N N . ARG B 1 137 ? -4.211 29.094 2.701 1 97.5 137 ARG B N 1
ATOM 2378 C CA . ARG B 1 137 ? -5.59 29.078 3.186 1 97.5 137 ARG B CA 1
ATOM 2379 C C . ARG B 1 137 ? -6.441 28.094 2.396 1 97.5 137 ARG B C 1
ATOM 2381 O O . ARG B 1 137 ? -7.297 27.406 2.965 1 97.5 137 ARG B O 1
ATOM 2388 N N . SER B 1 138 ? -6.219 28.062 1.116 1 97.75 138 SER B N 1
ATOM 2389 C CA . SER B 1 138 ? -6.977 27.141 0.265 1 97.75 138 SER B CA 1
ATOM 2390 C C . SER B 1 138 ? -6.797 25.688 0.711 1 97.75 138 SER B C 1
ATOM 2392 O O . SER B 1 138 ? -7.766 24.938 0.769 1 97.75 138 SER B O 1
ATOM 2394 N N . LEU B 1 139 ? -5.586 25.328 1.028 1 98.62 139 LEU B N 1
ATOM 2395 C CA . LEU B 1 139 ? -5.328 23.984 1.517 1 98.62 139 LEU B CA 1
ATOM 2396 C C . LEU B 1 139 ? -6.02 23.75 2.857 1 98.62 139 LEU B C 1
ATOM 2398 O O . LEU B 1 139 ? -6.67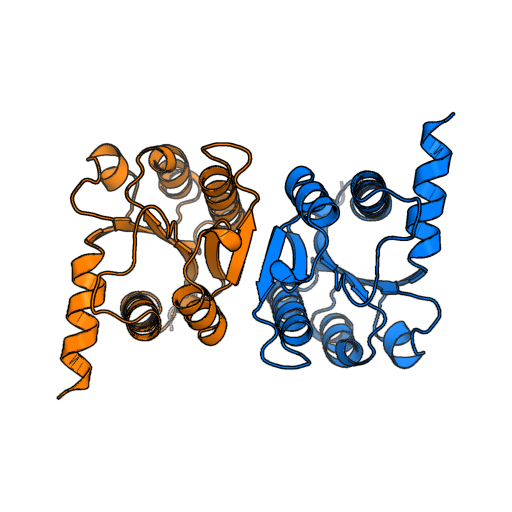2 22.719 3.053 1 98.62 139 LEU B O 1
ATOM 2402 N N . LEU B 1 140 ? -5.938 24.688 3.73 1 98.69 140 LEU B N 1
ATOM 2403 C CA . LEU B 1 140 ? -6.531 24.562 5.059 1 98.69 140 LEU B CA 1
ATOM 2404 C C . LEU B 1 140 ? -8.047 24.406 4.961 1 98.69 140 LEU B C 1
ATOM 2406 O O . LEU B 1 140 ? -8.633 23.594 5.68 1 98.69 140 LEU B O 1
ATOM 2410 N N . LEU B 1 141 ? -8.672 25.031 4.086 1 98.12 141 LEU B N 1
ATOM 2411 C CA . LEU B 1 141 ? -10.117 25.031 3.943 1 98.12 141 LEU B CA 1
ATOM 2412 C C . LEU B 1 141 ? -10.594 23.719 3.326 1 98.12 141 LEU B C 1
ATOM 2414 O O . LEU B 1 141 ? -11.773 23.375 3.414 1 98.12 141 LEU B O 1
ATOM 2418 N N . SER B 1 142 ? -9.68 23.047 2.682 1 98.5 142 SER B N 1
ATOM 2419 C CA . SER B 1 142 ? -10.047 21.781 2.035 1 98.5 142 SER B CA 1
ATOM 2420 C C . SER B 1 142 ? -10.203 20.656 3.057 1 98.5 142 SER B C 1
ATOM 2422 O O . SER B 1 142 ? -10.727 19.594 2.738 1 98.5 142 SER B O 1
ATOM 2424 N N . ALA B 1 143 ? -9.781 20.906 4.277 1 98.62 143 ALA B N 1
ATOM 2425 C CA . ALA B 1 143 ? -9.836 19.891 5.32 1 98.62 143 ALA B CA 1
ATOM 2426 C C . ALA B 1 143 ? -10.992 20.141 6.277 1 98.62 143 ALA B C 1
ATOM 2428 O O . ALA B 1 143 ? -11.523 21.25 6.34 1 98.62 143 ALA B O 1
ATOM 2429 N N . SER B 1 144 ? -11.438 19.094 6.969 1 98.44 144 SER B N 1
ATOM 2430 C CA . SER B 1 144 ? -12.406 19.219 8.055 1 98.44 144 SER B CA 1
ATOM 2431 C C . SER B 1 144 ? -11.766 19.844 9.289 1 98.44 144 SER B C 1
ATOM 2433 O O . SER B 1 144 ? -12.391 20.672 9.969 1 98.44 144 SER B O 1
ATOM 2435 N N . GLU B 1 145 ? -10.625 19.391 9.578 1 98.25 145 GLU B N 1
ATOM 2436 C CA . GLU B 1 145 ? -9.781 19.906 10.648 1 98.25 145 GLU B CA 1
ATOM 2437 C C . GLU B 1 145 ? -8.328 20.031 10.195 1 98.25 145 GLU B C 1
ATOM 2439 O O . GLU B 1 145 ? -7.875 19.281 9.336 1 98.25 145 GLU B O 1
ATOM 2444 N N . ASN B 1 146 ? -7.621 20.969 10.688 1 98.06 146 ASN B N 1
ATOM 2445 C CA . ASN B 1 146 ? -6.195 21.094 10.391 1 98.06 146 ASN B CA 1
ATOM 2446 C C . ASN B 1 146 ? -5.383 21.375 11.648 1 98.06 146 ASN B C 1
ATOM 2448 O O . ASN B 1 146 ? -5.875 22.031 12.57 1 98.06 146 ASN B O 1
ATOM 2452 N N . TYR B 1 147 ? -4.199 20.906 11.695 1 98 147 TYR B N 1
ATOM 2453 C CA . TYR B 1 147 ? -3.266 21.062 12.805 1 98 147 TYR B CA 1
ATOM 2454 C C . TYR B 1 147 ? -1.854 21.328 12.297 1 98 147 TYR B C 1
ATOM 2456 O O . TYR B 1 147 ? -1.452 20.812 11.258 1 98 147 TYR B O 1
ATOM 2464 N N . LEU B 1 148 ? -1.108 22.141 13.062 1 97.69 148 LEU B N 1
ATOM 2465 C CA . LEU B 1 148 ? 0.322 22.266 12.805 1 97.69 148 LEU B CA 1
ATOM 2466 C C . LEU B 1 148 ? 1.066 21 13.227 1 97.69 148 LEU B C 1
ATOM 2468 O O . LEU B 1 148 ? 1.01 20.609 14.391 1 97.69 148 LEU B O 1
ATOM 2472 N N . PHE B 1 149 ? 1.766 20.484 12.242 1 98.06 149 PHE B N 1
ATOM 2473 C CA . PHE B 1 149 ? 2.441 19.203 12.469 1 98.06 149 PHE B CA 1
ATOM 2474 C C . PHE B 1 149 ? 3.387 19.312 13.656 1 98.06 149 PHE B C 1
ATOM 2476 O O . PHE B 1 149 ? 3.424 18.406 14.5 1 98.06 149 PHE B O 1
ATOM 2483 N N . GLU B 1 150 ? 4.113 20.328 13.781 1 94.88 150 GLU B N 1
ATOM 2484 C CA . GLU B 1 150 ? 5.098 20.531 14.844 1 94.88 150 GLU B CA 1
ATOM 2485 C C . GLU B 1 150 ? 4.441 20.484 16.219 1 94.88 150 GLU B C 1
ATOM 2487 O O . GLU B 1 150 ? 5.051 20.016 17.188 1 94.88 150 GLU B O 1
ATOM 2492 N N . GLU B 1 151 ? 3.207 20.922 16.266 1 94.44 151 GLU B N 1
ATOM 2493 C CA . GLU B 1 151 ? 2.496 20.938 17.531 1 94.44 151 GLU B CA 1
ATOM 2494 C C . GLU B 1 151 ? 2.066 19.531 17.938 1 94.44 151 GLU B C 1
ATOM 2496 O O . GLU B 1 151 ? 1.929 19.234 19.125 1 94.44 151 GLU B O 1
ATOM 2501 N N . ILE B 1 152 ? 1.819 18.688 16.984 1 94.81 152 ILE B N 1
ATOM 2502 C CA . ILE B 1 152 ? 1.415 17.312 17.25 1 94.81 152 ILE B CA 1
ATOM 2503 C C . ILE B 1 152 ? 2.607 16.516 17.797 1 94.81 152 ILE B C 1
ATOM 2505 O O . ILE B 1 152 ? 2.471 15.742 18.75 1 94.81 152 ILE B O 1
ATOM 2509 N N . VAL B 1 153 ? 3.773 16.688 17.219 1 93.5 153 VAL B N 1
ATOM 2510 C CA . VAL B 1 153 ? 4.945 15.883 17.531 1 93.5 153 VAL B CA 1
ATOM 2511 C C . VAL B 1 153 ? 5.637 16.453 18.781 1 93.5 153 VAL B C 1
ATOM 2513 O O . VAL B 1 153 ? 6.242 15.703 19.547 1 93.5 153 VAL B O 1
ATOM 2516 N N . GLN B 1 154 ? 5.711 17.734 19.062 1 83.88 154 GLN B N 1
ATOM 2517 C CA . GLN B 1 154 ? 6.301 18.328 20.266 1 83.88 154 GLN B CA 1
ATOM 2518 C C . GLN B 1 154 ? 5.492 17.969 21.5 1 83.88 154 GLN B C 1
ATOM 2520 O O . GLN B 1 154 ? 6.059 17.703 22.562 1 83.88 154 GLN B O 1
ATOM 2525 N N . ARG B 1 155 ? 4.234 17.906 21.469 1 65.94 155 ARG B N 1
ATOM 2526 C CA . ARG B 1 155 ? 3.385 17.547 22.594 1 65.94 155 ARG B CA 1
ATOM 2527 C C . ARG B 1 155 ? 3.549 16.078 22.953 1 65.94 155 ARG B C 1
ATOM 2529 O O . ARG B 1 155 ? 3.396 15.695 24.125 1 65.94 155 ARG B O 1
ATOM 2536 N N . GLY B 1 156 ? 3.732 15.164 22.109 1 57.31 156 GLY B N 1
ATOM 2537 C CA . GLY B 1 156 ? 3.904 13.742 22.375 1 57.31 156 GLY B CA 1
ATOM 2538 C C . GLY B 1 156 ? 5.18 13.43 23.141 1 57.31 156 GLY B C 1
ATOM 2539 O O . GLY B 1 156 ? 5.242 12.445 23.875 1 57.31 156 GLY B O 1
ATOM 2540 N N . VAL B 1 157 ? 6.16 14.227 23 1 57.75 157 VAL B N 1
ATOM 2541 C CA . VAL B 1 157 ? 7.438 14.055 23.688 1 57.75 157 VAL B CA 1
ATOM 2542 C C . VAL B 1 157 ? 7.293 14.43 25.156 1 57.75 157 VAL B C 1
ATOM 2544 O O . VAL B 1 157 ? 7.941 13.836 26.016 1 57.75 157 VAL B O 1
ATOM 2547 N N . THR B 1 158 ? 6.422 15.328 25.531 1 52.03 158 THR B N 1
ATOM 2548 C CA . THR B 1 158 ? 6.336 15.812 26.906 1 52.03 158 THR B CA 1
ATOM 2549 C C . THR B 1 158 ? 5.605 14.805 27.781 1 52.03 158 THR B C 1
ATOM 2551 O O . THR B 1 158 ? 5.871 14.719 28.984 1 52.03 158 THR B O 1
ATOM 2554 N N . ASN B 1 159 ? 4.719 14.109 27.438 1 45.34 159 ASN B N 1
ATOM 2555 C CA . ASN B 1 159 ? 3.939 13.25 28.328 1 45.34 159 ASN B CA 1
ATOM 2556 C C . ASN B 1 159 ? 4.695 11.977 28.672 1 45.34 159 ASN B C 1
ATOM 2558 O O . ASN B 1 159 ? 4.188 11.125 29.422 1 45.34 159 ASN B O 1
ATOM 2562 N N . VAL B 1 160 ? 5.785 11.602 28.031 1 42.62 160 VAL B N 1
ATOM 2563 C CA . VAL B 1 160 ? 6.414 10.375 28.516 1 42.62 160 VAL B CA 1
ATOM 2564 C C . VAL B 1 160 ? 7.137 10.664 29.828 1 42.62 160 VAL B C 1
ATOM 2566 O O . VAL B 1 160 ? 7.648 9.742 30.469 1 42.62 160 VAL B O 1
ATOM 2569 N N . ALA B 1 161 ? 7.711 11.734 30.062 1 39.88 161 ALA B N 1
ATOM 2570 C CA . ALA B 1 161 ? 8.617 11.836 31.203 1 39.88 161 ALA B CA 1
ATOM 2571 C C . ALA B 1 161 ? 7.844 12.023 32.5 1 39.88 161 ALA B C 1
ATOM 2573 O O . ALA B 1 161 ? 8.445 12.188 33.562 1 39.88 161 ALA B O 1
ATOM 2574 N N . GLU B 1 162 ? 6.484 12.156 32.375 1 28.02 162 GLU B N 1
ATOM 2575 C CA . GLU B 1 162 ? 6.109 12.273 33.781 1 28.02 162 GLU B CA 1
ATOM 2576 C C . GLU B 1 162 ? 5.992 10.906 34.438 1 28.02 162 GLU B C 1
ATOM 2578 O O . GLU B 1 162 ? 5.445 9.969 33.844 1 28.02 162 GLU B O 1
#

Foldseek 3Di:
DPPLQAFEEAEFEACVAVPDDPPFALQLLVVLVCPVPVDPRHDYDAAEYEEAPVPDDPRNVVSCVVVVHHYHHDDPPDVCGRVVVRLVVQLVQCVVQFLSYAYEYEHLDLVSLVSLLCSCPVRVYAYEYAYDPNRDPSNCVSHNYYDHSCVSSVVSVPPPVD/DPPLQAFEEAEFEACVAVPDDPPFALQLLVVLVCPVPVDPRHDYDAAEYEEAPVPDDPRNVVSCVVVVHHYHYDDPPDVCGRVVVRLVVQLVQCVVQFLSYAYEYEHLDLVSLVSLLCSCPVSVYAYEYAYDPNRDPSNCVSHNYYDHSCVSSVVSVPVPPD

Secondary structure (DSSP, 8-state):
-----PEEEEEEE-TTTSPPPTT--HHHHHHHHHHHHS-TTEEEEEEEEEE-GGGS-HHHHHHHHHTT-EEEE--TTSTTHHHHHHHHHHHHHHHHHGGGEEEEEE---GGGHHHHHHHHHTS--EEEEEE-TT--HHHHHTSSEEEEHHHHHHHHHHTT--/-----PEEEEEEE-TTTSPPPTT--HHHHHHHHHHHHS-TTEEEEEEEEEE-GGGS-HHHHHHHHHTT-EEEE--TTSTTHHHHHHHHHHHHHHHHHGGGEEEEEE---GGGHHHHHHHHHTS--EEEEEE-TT--HHHHHTSSEEEEHHHHHHHHHHTT--

InterPro domains:
  IPR021139 NYN domain [PF01936] (9-144)
  IPR024768 Meiosis regulator and mRNA stability factor 1 [PTHR14379] (8-145)

Radius of gyration: 20.4 Å; Cα contacts (8 Å, |Δi|>4): 607; chains: 2; bounding box: 49×59×68 Å

Nearest PDB structures (foldseek):
  5yaa-assembly4_D  TM=9.532E-01  e=1.576E-18  Mus musculus
  6fdl-assembly2_B  TM=9.579E-01  e=6.948E-18  Hom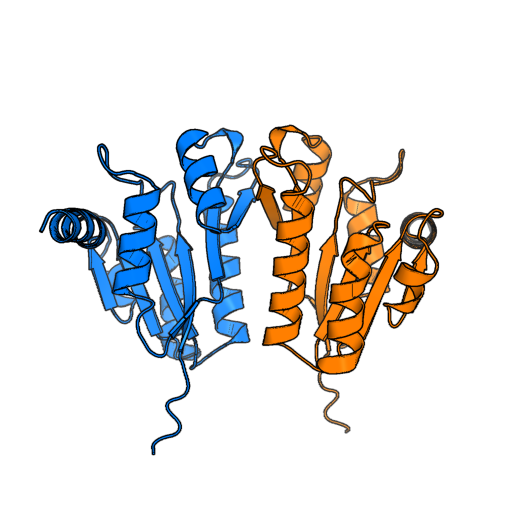o sapiens
  6fdl-assembly1_A  TM=9.539E-01  e=5.133E-17  Homo sapiens
  2qip-assembly1_A-2  TM=7.370E-01  e=2.538E-07  Vibrio parahaemolyticus RIMD 2210633
  4kpy-assembly2_B  TM=3.291E-01  e=9.548E-02  Thermus thermophilus HB27

Sequence (324 aa):
MENEHKNLVGIFWDIENIRIPKGTSTIDTIEAIRKRFCSDGEIELEFQVVCDIRKESPAVVQGLNSLQVTVVHIDAISKNAADDKLRQLIRRFGDVHGDRAKIIVLTGDVNFSTDLADLKRRKKCQIILLHNRHATRSLLLSASENYLFEEIVQRGVTNVAEMENEHKNLVGIFWDIENIRIPKGTSTIDTIEAIRKRFCSDGEIELEFQVVCDIRKESPAVVQGLNSLQVTVVHIDAISKNAADDKLRQLIRRFGDVHGDRAKIIVLTGDVNFSTDLADLKRRKKCQIILLHNRHATRSLLLSASENYLFEEIVQRGVTNVAE

pLDDT: mean 91.87, std 13.89, range [27.88, 98.88]